Protein AF-A0A7G7MGK9-F1 (afdb_monomer_lite)

Organism: NCBI:txid37331

Foldseek 3Di:
DPPLDQAPLLLLPQQLNLLLVQLLCCVQFNPQKAAAFDDPAQQFGIKHAAKTKDFDLVVPPPDDPPDPDPPPPDPRGIDIDHGMETEHEDEDNDDDPDLVVLLVVVLVVVVVSLVSLLDCDVNNPDQGQEYEYEYARDWAPPPPPISVNVSVVSLVVVLVVLVDPPPPPDPVSVVSSVSSNVSVVSNNYYYYHYNVNSSSSCVVCVVSQCLFPSSCDLVNVLVVVCVVDPPDDSVCVLVVLLVVLVVCLVPLQWDAPVPPPDDRDTDGLVVPDDFDWDFDPCLVDDPPDDPPPTDTDTPVVVVSVLSSFRLDPPRTSYPDDNDDDDDDDPPPCSVSVVSVVSSVVSVVSNVVVVVVVVVVVVD

Sequence (363 aa):
MRSEVTYDLEQLGTSGFQDLSASLAVAVFGPEVQVMGAGRDGGRDMYVEGTHTWSDPRAHTDSDPGDHQVRSDDPAASEIWTDYTVFQVKQKAVLAARPQDNAAWLWSEVRKELELWVTTSAGRRRTPRQLVFITNVALTPTPETGGHDYLLRKITEYGDALAGSSRDANTQSAAARRRKLQRLRKIEKIRLWDRKIVSALLNVHGDVRRAFKALMSVPDVLADLAALSDTLPTHELEDGLRRHARTALLNDGKLYFAEAGGDSSSVQVHDVAVDLPVLGADALGNEPGNPDGPTRRSLINLVLDQADHVLKPGVGTSPAPRHLILTGDPGNPKTTISRLLTQAYRAALLRDAGTWALITARS

pLDDT: mean 74.62, std 17.57, range [29.08, 97.0]

Secondary structure (DSSP, 8-state):
---------STTHHHHHHHHHHHHHHHHH-TT-EE--SSS-TT-SEEEES-EEEE-TTTTS---TT-----TT-TTSEEEE-SEEEEEEE--SS--SSHHHHHHHHHHHHHHHHHHHHTT-TT--SPPSEEEEEESPPPP--TTTSHHHHHHHHHHHHHHHHH--TT--SHHHHHHHHHHHHHHTT--EEEEE-HHHHHHHHHH-HHHHHH-GGG--HHHHHHHHHHH-SSS-TTTHHHHHHHHHHHHHHHTTEEE-GGGTS---EEEHHHH--PPEEEPGGGTTT-TT-TT---EEEHHHHHHHHHTS--STTT-S--S-SS------TTSTHHHHHHHHHHHHHHHHHHHHHHHHHHHTT-

Radius of gyration: 25.25 Å; chains: 1; bounding box: 58×66×70 Å

Structure (mmCIF, N/CA/C/O backbone):
data_AF-A0A7G7MGK9-F1
#
_entry.id   AF-A0A7G7MGK9-F1
#
loop_
_atom_site.group_PDB
_atom_site.id
_atom_site.type_symbol
_atom_site.label_atom_id
_atom_site.label_alt_id
_atom_site.label_comp_id
_atom_site.label_asym_id
_atom_site.label_entity_id
_atom_site.label_seq_id
_atom_site.pdbx_PDB_ins_code
_atom_site.Cartn_x
_atom_site.Cartn_y
_atom_site.Cartn_z
_atom_site.occupancy
_atom_site.B_iso_or_equiv
_atom_site.auth_seq_id
_atom_site.auth_comp_id
_atom_site.auth_asym_id
_atom_site.auth_atom_id
_atom_site.pdbx_PDB_model_num
ATOM 1 N N . MET A 1 1 ? -20.824 -21.649 -2.268 1.00 29.08 1 MET A N 1
ATOM 2 C CA . MET A 1 1 ? -20.436 -20.402 -2.958 1.00 29.08 1 MET A CA 1
ATOM 3 C C . MET A 1 1 ? -19.969 -19.419 -1.888 1.00 29.08 1 MET A C 1
ATOM 5 O O . MET A 1 1 ? -20.805 -18.851 -1.202 1.00 29.08 1 MET A O 1
ATOM 9 N N . ARG A 1 2 ? -18.658 -19.342 -1.608 1.00 30.30 2 ARG A N 1
ATOM 10 C CA . ARG A 1 2 ? -18.130 -18.379 -0.623 1.00 30.30 2 ARG A CA 1
ATOM 11 C C . ARG A 1 2 ? -18.255 -16.991 -1.254 1.00 30.30 2 ARG A C 1
ATOM 13 O O . ARG A 1 2 ? -17.703 -16.786 -2.328 1.00 30.30 2 ARG A O 1
ATOM 20 N N . SER A 1 3 ? -19.020 -16.088 -0.643 1.00 39.16 3 SER A N 1
ATOM 21 C CA . SER A 1 3 ? -19.058 -14.683 -1.054 1.00 39.16 3 SER A CA 1
ATOM 22 C C . SER A 1 3 ? -17.631 -14.138 -1.047 1.00 39.16 3 SER A C 1
ATOM 24 O O . SER A 1 3 ? -16.942 -14.255 -0.031 1.00 39.16 3 SER A O 1
ATOM 26 N N . GLU A 1 4 ? -17.173 -13.592 -2.171 1.00 50.62 4 GLU A N 1
ATOM 27 C CA . GLU A 1 4 ? -15.855 -12.971 -2.277 1.00 50.62 4 GLU A CA 1
ATOM 28 C C . GLU A 1 4 ? -15.829 -11.764 -1.327 1.00 50.62 4 GLU A C 1
ATOM 30 O O . GLU A 1 4 ? -16.500 -10.756 -1.557 1.00 50.62 4 GLU A O 1
ATOM 35 N N . VAL A 1 5 ? -15.141 -11.904 -0.189 1.00 60.34 5 VAL A N 1
ATOM 36 C CA . VAL A 1 5 ? -15.029 -10.827 0.800 1.00 60.34 5 VAL A CA 1
ATOM 37 C C . VAL A 1 5 ? -14.253 -9.695 0.142 1.00 60.34 5 VAL A C 1
ATOM 39 O O . VAL A 1 5 ? -13.062 -9.823 -0.139 1.00 60.34 5 VAL A O 1
ATOM 42 N N . THR A 1 6 ? -14.950 -8.599 -0.145 1.00 67.06 6 THR A N 1
ATOM 43 C CA . THR A 1 6 ? -14.342 -7.401 -0.719 1.00 67.06 6 THR A CA 1
ATOM 44 C C . THR A 1 6 ? -13.859 -6.521 0.422 1.00 67.06 6 THR A C 1
ATOM 46 O O . THR A 1 6 ? -14.665 -6.006 1.192 1.00 67.06 6 THR A O 1
ATOM 49 N N . TYR A 1 7 ? -12.542 -6.372 0.542 1.00 82.06 7 TYR A N 1
ATOM 50 C CA . TYR A 1 7 ? -11.926 -5.497 1.534 1.00 82.06 7 TYR A CA 1
ATOM 51 C C . TYR A 1 7 ? -11.912 -4.047 1.046 1.00 82.06 7 TYR A C 1
ATOM 53 O O . TYR A 1 7 ? -11.500 -3.772 -0.088 1.00 82.06 7 TYR A O 1
ATOM 61 N N . ASP A 1 8 ? -12.325 -3.124 1.914 1.00 83.62 8 ASP A N 1
ATOM 62 C CA . ASP A 1 8 ? -12.233 -1.683 1.675 1.00 83.62 8 ASP A CA 1
ATOM 63 C C . ASP A 1 8 ? -10.795 -1.206 1.939 1.00 83.62 8 ASP A C 1
ATOM 65 O O . ASP A 1 8 ? -10.431 -0.737 3.016 1.00 83.62 8 ASP A O 1
ATOM 69 N N . LEU A 1 9 ? -9.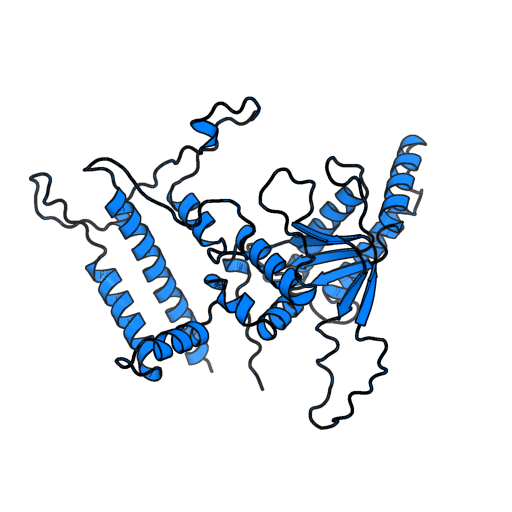937 -1.417 0.940 1.00 88.50 9 LEU A N 1
ATOM 70 C CA . LEU A 1 9 ? -8.518 -1.054 0.984 1.00 88.50 9 LEU A CA 1
ATOM 71 C C . LEU A 1 9 ? -8.302 0.469 0.886 1.00 88.50 9 LEU A C 1
ATOM 73 O O . LEU A 1 9 ? -7.194 0.947 1.126 1.00 88.50 9 LEU A O 1
ATOM 77 N N . GLU A 1 10 ? -9.330 1.233 0.505 1.00 86.88 10 GLU A N 1
ATOM 78 C CA . GLU A 1 10 ? -9.293 2.692 0.416 1.00 86.88 10 GLU A CA 1
ATOM 79 C C . GLU A 1 10 ? -9.225 3.335 1.804 1.00 86.88 10 GLU A C 1
ATOM 81 O O . GLU A 1 10 ? -8.488 4.306 1.983 1.00 86.88 10 GLU A O 1
ATOM 86 N N . GLN A 1 11 ? -9.934 2.766 2.786 1.00 81.00 11 GLN A N 1
ATOM 87 C CA . GLN A 1 11 ? -10.008 3.295 4.155 1.00 81.00 11 GLN A CA 1
ATOM 88 C C . GLN A 1 11 ? -8.685 3.266 4.922 1.00 81.00 11 GLN A C 1
ATOM 90 O O . GLN A 1 11 ? -8.541 3.981 5.903 1.00 81.00 11 GLN A O 1
ATOM 95 N N . LEU A 1 12 ? -7.712 2.466 4.485 1.00 80.56 12 LEU A N 1
ATOM 96 C CA . LEU A 1 12 ? -6.400 2.378 5.132 1.00 80.56 12 LEU A CA 1
ATOM 97 C C . LEU A 1 12 ? -5.519 3.616 4.912 1.00 80.56 12 LEU A C 1
ATOM 99 O O . LEU A 1 12 ? -4.455 3.728 5.522 1.00 80.56 12 LEU A O 1
ATOM 103 N N . GLY A 1 13 ? -5.894 4.490 3.976 1.00 81.25 13 GLY A N 1
ATOM 104 C CA . GLY A 1 13 ? -5.017 5.556 3.511 1.00 81.25 13 GLY A CA 1
ATOM 105 C C . GLY A 1 13 ? -3.716 5.019 2.897 1.00 81.25 13 GLY A C 1
ATOM 106 O O . GLY A 1 13 ? -3.508 3.816 2.722 1.00 81.25 13 GLY A O 1
ATOM 107 N N . THR A 1 14 ? -2.808 5.923 2.534 1.00 84.62 14 THR A N 1
ATOM 108 C CA . THR A 1 14 ? -1.529 5.542 1.911 1.00 84.62 14 THR A CA 1
ATOM 109 C C . THR A 1 14 ? -0.642 4.768 2.883 1.00 84.62 14 THR A C 1
ATOM 111 O O . THR A 1 14 ? -0.107 3.716 2.534 1.00 84.62 14 THR A O 1
ATOM 114 N N . SER A 1 15 ? -0.509 5.277 4.109 1.00 81.62 15 SER A N 1
ATOM 115 C CA . SER A 1 15 ? 0.384 4.710 5.115 1.00 81.62 15 SER A CA 1
ATOM 116 C C . SER A 1 15 ? -0.104 3.363 5.642 1.00 81.62 15 SER A C 1
ATOM 118 O O . SER A 1 15 ? 0.677 2.415 5.694 1.00 81.62 15 SER A O 1
ATOM 120 N N . GLY A 1 16 ? -1.394 3.240 5.969 1.00 82.56 16 GLY A N 1
ATOM 121 C CA . GLY A 1 16 ? -1.961 1.970 6.419 1.00 82.56 16 GLY A CA 1
ATOM 122 C C . GLY A 1 16 ? -1.930 0.908 5.321 1.00 82.56 16 GLY A C 1
ATOM 123 O O . GLY A 1 16 ? -1.679 -0.265 5.595 1.00 82.56 16 GLY A O 1
ATOM 124 N N . PHE A 1 17 ? -2.093 1.296 4.050 1.00 90.00 17 PHE A N 1
ATOM 125 C CA . PHE A 1 17 ? -1.950 0.361 2.933 1.00 90.00 17 PHE A CA 1
ATOM 126 C C . PHE A 1 17 ? -0.492 -0.082 2.711 1.00 90.00 17 PHE A C 1
ATOM 128 O O . PHE A 1 17 ? -0.247 -1.229 2.325 1.00 90.00 17 PHE A O 1
ATOM 135 N N . GLN A 1 18 ? 0.488 0.783 2.985 1.00 89.75 18 GLN A N 1
ATOM 136 C CA . GLN A 1 18 ? 1.905 0.406 2.998 1.00 89.75 18 GLN A CA 1
ATOM 137 C C . GLN A 1 18 ? 2.226 -0.555 4.146 1.00 89.75 18 GLN A C 1
ATOM 139 O O . GLN A 1 18 ? 2.849 -1.588 3.896 1.00 89.75 18 GLN A O 1
ATOM 144 N N . ASP A 1 19 ? 1.734 -0.281 5.358 1.00 88.06 19 ASP A N 1
ATOM 145 C CA . ASP A 1 19 ? 1.831 -1.195 6.504 1.00 88.06 19 ASP A CA 1
ATOM 146 C C . ASP A 1 19 ? 1.231 -2.575 6.165 1.00 88.06 19 ASP A C 1
ATOM 148 O O . ASP A 1 19 ? 1.830 -3.618 6.449 1.00 88.06 19 ASP A O 1
ATOM 152 N N . LEU A 1 20 ? 0.064 -2.597 5.509 1.00 91.00 20 LEU A N 1
ATOM 153 C CA . LEU A 1 20 ? -0.612 -3.821 5.062 1.00 91.00 20 LEU A CA 1
ATOM 154 C C . LEU A 1 20 ? 0.245 -4.601 4.077 1.00 91.00 20 LEU A C 1
ATOM 156 O O . LEU A 1 20 ? 0.465 -5.800 4.243 1.00 91.00 20 LEU A O 1
ATOM 160 N N . SER A 1 21 ? 0.739 -3.903 3.061 1.00 93.06 21 SER A N 1
ATOM 161 C CA . SER A 1 21 ? 1.570 -4.479 2.010 1.00 93.06 21 SER A CA 1
ATOM 162 C C . SER A 1 21 ? 2.855 -5.075 2.585 1.00 93.06 21 SER A C 1
ATOM 164 O O . SER A 1 21 ? 3.229 -6.183 2.211 1.00 93.06 21 SER A O 1
ATOM 166 N N . ALA A 1 22 ? 3.479 -4.388 3.544 1.00 91.56 22 ALA A N 1
ATOM 167 C CA . ALA A 1 22 ? 4.642 -4.880 4.272 1.00 91.56 22 ALA A CA 1
ATOM 168 C C . ALA A 1 22 ? 4.344 -6.125 5.101 1.00 91.56 22 ALA A C 1
ATOM 170 O O . ALA A 1 22 ? 5.080 -7.107 5.028 1.00 91.56 22 ALA A O 1
ATOM 171 N N . SER A 1 23 ? 3.233 -6.119 5.832 1.00 90.50 23 SER A N 1
ATOM 172 C CA . SER A 1 23 ? 2.804 -7.265 6.634 1.00 90.50 23 SER A CA 1
ATOM 173 C C . SER A 1 23 ? 2.540 -8.495 5.765 1.00 90.50 23 SER A C 1
ATOM 175 O O . SER A 1 23 ? 2.938 -9.602 6.120 1.00 90.50 23 SER A O 1
ATOM 177 N N . LEU A 1 24 ? 1.904 -8.300 4.605 1.00 92.50 24 LEU A N 1
ATOM 178 C CA . LEU A 1 24 ? 1.684 -9.358 3.621 1.00 92.50 24 LEU A CA 1
ATOM 179 C C . LEU A 1 24 ? 2.999 -9.840 3.005 1.00 92.50 24 LEU A C 1
ATOM 181 O O . LEU A 1 24 ? 3.201 -11.042 2.889 1.00 92.50 24 LEU A O 1
ATOM 185 N N . ALA A 1 25 ? 3.913 -8.935 2.648 1.00 92.12 25 ALA A N 1
ATOM 186 C CA . ALA A 1 25 ? 5.215 -9.311 2.108 1.00 92.12 25 ALA A CA 1
ATOM 187 C C . ALA A 1 25 ? 6.022 -10.149 3.112 1.00 92.12 25 ALA A C 1
ATOM 189 O O . ALA A 1 25 ? 6.533 -11.201 2.742 1.00 92.12 25 ALA A O 1
ATOM 190 N N . VAL A 1 26 ? 6.071 -9.749 4.387 1.00 91.38 26 VAL A N 1
ATOM 191 C CA . VAL A 1 26 ? 6.717 -10.530 5.457 1.00 91.38 26 VAL A CA 1
ATOM 192 C C . VAL A 1 26 ? 6.023 -11.881 5.658 1.00 91.38 26 VAL A C 1
ATOM 194 O O . VAL A 1 26 ? 6.690 -12.891 5.862 1.00 91.38 26 VAL A O 1
ATOM 197 N N . ALA A 1 27 ? 4.692 -11.935 5.580 1.00 89.06 27 ALA A N 1
ATOM 198 C CA . ALA A 1 27 ? 3.953 -13.190 5.718 1.00 89.06 27 ALA A CA 1
ATOM 199 C C . ALA A 1 27 ? 4.205 -14.168 4.554 1.00 89.06 27 ALA A C 1
ATOM 201 O O . ALA A 1 27 ? 4.211 -15.378 4.771 1.00 89.06 27 ALA A O 1
ATOM 202 N N . VAL A 1 28 ? 4.420 -13.652 3.338 1.00 88.88 28 VAL A N 1
ATOM 203 C CA . VAL A 1 28 ? 4.630 -14.453 2.120 1.00 88.88 28 VAL A CA 1
ATOM 204 C C . VAL A 1 28 ? 6.097 -14.850 1.934 1.00 88.88 28 VAL A C 1
ATOM 206 O O . VAL A 1 28 ? 6.380 -16.005 1.632 1.00 88.88 28 VAL A O 1
ATOM 209 N N . PHE A 1 29 ? 7.033 -13.915 2.112 1.00 88.94 29 PHE A N 1
ATOM 210 C CA . PHE A 1 29 ? 8.467 -14.121 1.849 1.00 88.94 29 PHE A CA 1
ATOM 211 C C . PHE A 1 29 ? 9.295 -14.348 3.118 1.00 88.94 29 PHE A C 1
ATOM 213 O O . PHE A 1 29 ? 10.483 -14.647 3.032 1.00 88.94 29 PHE A O 1
ATOM 220 N N . GLY A 1 30 ? 8.683 -14.232 4.295 1.00 85.88 30 GLY A N 1
ATOM 221 C CA . GLY A 1 30 ? 9.342 -14.434 5.577 1.00 85.88 30 GLY A CA 1
ATOM 222 C C . GLY A 1 30 ? 10.023 -13.177 6.140 1.00 85.88 30 GLY A C 1
ATOM 223 O O . GLY A 1 30 ? 9.911 -12.076 5.594 1.00 85.88 30 GLY A O 1
ATOM 224 N N . PRO A 1 31 ? 10.746 -13.331 7.263 1.00 86.38 31 PRO A N 1
ATOM 225 C CA . PRO A 1 31 ? 11.335 -12.220 8.016 1.00 86.38 31 PRO A CA 1
ATOM 226 C C . PRO A 1 31 ? 12.513 -11.530 7.307 1.00 86.38 31 PRO A C 1
ATOM 228 O O . PRO A 1 31 ? 13.008 -10.523 7.802 1.00 86.38 31 PRO A O 1
ATOM 231 N N . GLU A 1 32 ? 12.970 -12.052 6.165 1.00 87.56 32 GLU A N 1
ATOM 232 C CA . GLU A 1 32 ? 14.039 -11.455 5.350 1.00 87.56 32 GLU A CA 1
ATOM 233 C C . GLU A 1 32 ? 13.589 -10.191 4.605 1.00 87.56 32 GLU A C 1
ATOM 235 O O . GLU A 1 32 ? 14.417 -9.435 4.093 1.00 87.56 32 GLU A O 1
ATOM 240 N N . VAL A 1 33 ? 12.277 -9.942 4.543 1.00 91.12 33 VAL A N 1
ATOM 241 C CA . VAL A 1 33 ? 11.738 -8.704 3.988 1.00 91.12 33 VAL A CA 1
ATOM 242 C C . VAL A 1 33 ? 12.106 -7.541 4.901 1.00 91.12 33 VAL A C 1
ATOM 244 O O . VAL A 1 33 ? 11.560 -7.367 5.991 1.00 91.12 33 VAL A O 1
ATOM 247 N N . GLN A 1 34 ? 12.996 -6.688 4.412 1.00 90.75 34 GLN A N 1
ATOM 248 C CA . GLN A 1 34 ? 13.293 -5.417 5.036 1.00 90.75 34 GLN A CA 1
ATOM 249 C C . GLN A 1 34 ? 12.224 -4.403 4.644 1.00 90.75 34 GLN A C 1
ATOM 251 O O . GLN A 1 34 ? 12.127 -3.975 3.490 1.00 90.75 34 GLN A O 1
ATOM 256 N N . VAL A 1 35 ? 11.453 -3.977 5.637 1.00 87.12 35 VAL A N 1
ATOM 257 C CA . VAL A 1 35 ? 10.472 -2.910 5.480 1.00 87.12 35 VAL A CA 1
ATOM 258 C C . VAL A 1 35 ? 11.137 -1.555 5.691 1.00 87.12 35 VAL A C 1
ATOM 260 O O . VAL A 1 35 ? 11.915 -1.373 6.633 1.00 87.12 35 VAL A O 1
ATOM 263 N N . MET A 1 36 ? 10.840 -0.612 4.804 1.00 81.50 36 MET A N 1
ATOM 264 C CA . MET A 1 36 ? 11.324 0.759 4.880 1.00 81.50 36 MET A CA 1
ATOM 265 C C . MET A 1 36 ? 10.209 1.625 5.472 1.00 81.50 36 MET A C 1
ATOM 267 O O . MET A 1 36 ? 9.084 1.632 4.974 1.00 81.50 36 MET A O 1
ATOM 271 N N . GLY A 1 37 ? 10.505 2.302 6.581 1.00 65.25 37 GLY A N 1
ATOM 272 C CA . GLY A 1 37 ? 9.557 3.203 7.233 1.00 65.25 37 GLY A CA 1
ATOM 273 C C . GLY A 1 37 ? 9.457 4.567 6.549 1.00 65.25 37 GLY A C 1
ATOM 274 O O . GLY A 1 37 ? 10.095 4.830 5.529 1.00 65.25 37 GLY A O 1
ATOM 275 N N . ALA A 1 38 ? 8.682 5.471 7.151 1.00 56.66 38 ALA A N 1
ATOM 276 C CA . ALA A 1 38 ? 8.588 6.855 6.694 1.00 56.66 38 ALA A CA 1
ATOM 277 C C . ALA A 1 38 ? 9.954 7.567 6.805 1.00 56.66 38 ALA A C 1
ATOM 279 O O . ALA A 1 38 ? 10.518 7.692 7.891 1.00 56.66 38 ALA A O 1
ATOM 280 N N . GLY A 1 39 ? 10.486 8.051 5.681 1.00 55.94 39 GLY A N 1
ATOM 281 C CA . GLY A 1 39 ? 11.758 8.773 5.633 1.00 55.94 39 GLY A CA 1
ATOM 282 C C . GLY A 1 39 ? 12.110 9.251 4.225 1.00 55.94 39 GLY A C 1
ATOM 283 O O . GLY A 1 39 ? 11.414 8.945 3.260 1.00 55.94 39 GLY A O 1
ATOM 284 N N . ARG A 1 40 ? 13.233 9.974 4.080 1.00 50.84 40 ARG A N 1
ATOM 285 C CA . ARG A 1 40 ? 13.802 10.442 2.787 1.00 50.84 40 ARG A CA 1
ATOM 286 C C . ARG A 1 40 ? 14.267 9.285 1.877 1.00 50.84 40 ARG A C 1
ATOM 288 O O . ARG A 1 40 ? 15.094 9.464 0.982 1.00 50.84 40 ARG A O 1
ATOM 295 N N . ASP A 1 41 ? 13.824 8.074 2.168 1.00 53.53 41 ASP A N 1
ATOM 296 C CA . ASP A 1 41 ? 14.520 6.851 1.848 1.00 53.53 41 ASP A CA 1
ATOM 297 C C . ASP A 1 41 ? 14.258 6.444 0.407 1.00 53.53 41 ASP A C 1
ATOM 299 O O . ASP A 1 41 ? 13.201 5.922 0.082 1.00 53.53 41 ASP A O 1
ATOM 303 N N . GLY A 1 42 ? 15.224 6.785 -0.449 1.00 58.94 42 GLY A N 1
ATOM 304 C CA . GLY A 1 42 ? 15.595 6.247 -1.761 1.00 58.94 42 GLY A CA 1
ATOM 305 C C . GLY A 1 42 ? 14.573 5.677 -2.746 1.00 58.94 42 GLY A C 1
ATOM 306 O O . GLY A 1 42 ? 14.996 5.118 -3.756 1.00 58.94 42 GLY A O 1
ATOM 307 N N . GLY A 1 43 ? 13.279 5.854 -2.512 1.00 66.44 43 GLY A N 1
ATOM 308 C CA . GLY A 1 43 ? 12.174 5.387 -3.325 1.00 66.44 43 GLY A CA 1
ATOM 309 C C . GLY A 1 43 ? 11.994 3.874 -3.351 1.00 66.44 43 GLY A C 1
ATOM 310 O O . GLY A 1 43 ? 11.863 3.337 -4.446 1.00 66.44 43 GLY A O 1
ATOM 311 N N . ARG A 1 44 ? 12.025 3.191 -2.199 1.00 80.81 44 ARG A N 1
ATOM 312 C CA . ARG A 1 44 ? 11.656 1.769 -2.034 1.00 80.81 44 ARG A CA 1
ATOM 313 C C . ARG A 1 44 ? 10.863 1.587 -0.739 1.00 80.81 44 ARG A C 1
ATOM 315 O O . ARG A 1 44 ? 11.297 2.096 0.287 1.00 80.81 44 ARG A O 1
ATOM 322 N N . ASP A 1 45 ? 9.767 0.835 -0.791 1.00 89.19 45 ASP A N 1
ATOM 323 C CA . ASP A 1 45 ? 8.907 0.620 0.382 1.00 89.19 45 ASP A CA 1
ATOM 324 C C . ASP A 1 45 ? 9.313 -0.637 1.153 1.00 89.19 45 ASP A C 1
ATOM 326 O O . ASP A 1 45 ? 9.351 -0.635 2.380 1.00 89.19 45 ASP A O 1
ATOM 330 N N . MET A 1 46 ? 9.687 -1.706 0.443 1.00 92.88 46 MET A N 1
ATOM 331 C CA . MET A 1 46 ? 10.350 -2.876 1.028 1.00 92.88 46 MET A CA 1
ATOM 332 C C . MET A 1 46 ? 11.380 -3.453 0.059 1.00 92.88 46 MET A C 1
ATOM 334 O O . MET A 1 46 ? 11.336 -3.205 -1.152 1.00 92.88 46 MET A O 1
ATOM 338 N N . TYR A 1 47 ? 12.280 -4.281 0.577 1.00 93.44 47 TYR A N 1
ATOM 339 C CA . TYR A 1 47 ? 13.128 -5.131 -0.246 1.00 93.44 47 TYR A CA 1
ATOM 340 C C . TYR A 1 47 ? 13.429 -6.464 0.433 1.00 93.44 47 TYR A C 1
ATOM 342 O O . TYR A 1 47 ? 13.346 -6.580 1.649 1.00 93.44 47 TYR A O 1
ATOM 350 N N . VAL A 1 48 ? 13.821 -7.453 -0.362 1.00 93.75 48 VAL A N 1
ATOM 351 C CA . VAL A 1 48 ? 14.397 -8.710 0.122 1.00 93.75 48 VAL A CA 1
ATOM 352 C C . VAL A 1 48 ? 15.668 -9.000 -0.669 1.00 93.75 48 VAL A C 1
ATOM 354 O O . VAL A 1 48 ? 15.753 -8.713 -1.871 1.00 93.75 48 VAL A O 1
ATOM 357 N N . GLU A 1 49 ? 16.678 -9.504 0.032 1.00 92.94 49 GLU A N 1
ATOM 358 C CA . GLU A 1 49 ? 17.959 -9.896 -0.544 1.00 92.94 49 GLU A CA 1
ATOM 359 C C . GLU A 1 49 ? 18.152 -11.404 -0.452 1.00 92.94 49 GLU A C 1
ATOM 361 O O . GLU A 1 49 ? 17.755 -12.027 0.523 1.00 92.94 49 GLU A O 1
ATOM 366 N N . GLY A 1 50 ? 18.801 -11.983 -1.458 1.00 90.88 50 GLY A N 1
ATOM 367 C CA . GLY A 1 50 ? 19.092 -13.411 -1.490 1.00 90.88 50 GLY A CA 1
ATOM 368 C C . GLY A 1 50 ? 18.094 -14.205 -2.321 1.00 90.88 50 GLY A C 1
ATOM 369 O O . GLY A 1 50 ? 17.544 -13.701 -3.302 1.00 90.88 50 GLY A O 1
ATOM 370 N N . THR A 1 51 ? 17.949 -15.485 -1.989 1.00 91.94 51 THR A N 1
ATOM 371 C CA . THR A 1 51 ? 17.147 -16.433 -2.768 1.00 91.94 51 THR A CA 1
ATOM 372 C C . THR A 1 51 ? 15.821 -16.667 -2.075 1.00 91.94 51 THR A C 1
ATOM 374 O O . THR A 1 51 ? 15.807 -17.095 -0.928 1.00 91.94 51 THR A O 1
ATOM 377 N N . HIS A 1 52 ? 14.721 -16.430 -2.776 1.00 90.56 52 HIS A N 1
ATOM 378 C CA . HIS A 1 52 ? 13.383 -16.664 -2.251 1.00 90.56 52 HIS A CA 1
ATOM 379 C C . HIS A 1 52 ? 12.454 -17.155 -3.351 1.00 90.56 52 HIS A C 1
ATOM 381 O O . HIS A 1 52 ? 12.705 -16.995 -4.547 1.00 90.56 52 HIS A O 1
ATOM 387 N N . THR A 1 53 ? 11.367 -17.770 -2.919 1.00 89.44 53 THR A N 1
ATOM 388 C CA . THR A 1 53 ? 10.381 -18.361 -3.805 1.00 89.44 53 THR A CA 1
ATOM 389 C C . THR A 1 53 ? 9.242 -17.381 -4.040 1.00 89.44 53 THR A C 1
ATOM 391 O O . THR A 1 53 ? 8.623 -16.893 -3.098 1.00 89.44 53 THR A O 1
ATOM 394 N N . TRP A 1 54 ? 8.955 -17.100 -5.305 1.00 86.25 54 TRP A N 1
ATOM 395 C CA . TRP A 1 54 ? 7.760 -16.398 -5.738 1.00 86.25 54 TRP A CA 1
ATOM 396 C C . TRP A 1 54 ? 6.703 -17.407 -6.170 1.00 86.25 54 TRP A C 1
ATOM 398 O O . TRP A 1 54 ? 6.854 -18.050 -7.204 1.00 86.25 54 TRP A O 1
ATOM 408 N N . SER A 1 55 ? 5.600 -17.490 -5.438 1.00 81.75 55 SER A N 1
ATOM 409 C CA . SER A 1 55 ? 4.430 -18.267 -5.855 1.00 81.75 55 SER A CA 1
ATOM 410 C C . SER A 1 55 ? 3.332 -17.318 -6.319 1.00 81.75 55 SER A C 1
ATOM 412 O O . SER A 1 55 ? 3.038 -16.348 -5.618 1.00 81.75 55 SER A O 1
ATOM 414 N N . ASP A 1 56 ? 2.721 -17.565 -7.483 1.00 69.38 56 ASP A N 1
ATOM 415 C CA . ASP A 1 56 ? 1.540 -16.796 -7.892 1.00 69.38 56 ASP A CA 1
ATOM 416 C C . ASP A 1 56 ? 0.334 -17.264 -7.061 1.00 69.38 56 ASP A C 1
ATOM 418 O O . ASP A 1 56 ? -0.088 -18.415 -7.204 1.00 69.38 56 ASP A O 1
ATOM 422 N N . PRO A 1 57 ? -0.275 -16.404 -6.221 1.00 62.34 57 PRO A N 1
ATOM 423 C CA . PRO A 1 57 ? -1.429 -16.792 -5.411 1.00 62.34 57 PRO A CA 1
ATOM 424 C C . PRO A 1 57 ? -2.644 -17.234 -6.243 1.00 62.34 57 PRO A C 1
ATOM 426 O O . PRO A 1 57 ? -3.555 -17.858 -5.705 1.00 62.34 57 PRO A O 1
ATOM 429 N N . ARG A 1 58 ? -2.674 -16.923 -7.549 1.00 59.38 58 ARG A N 1
ATOM 430 C CA . ARG A 1 58 ? -3.730 -17.342 -8.485 1.00 59.38 58 ARG A CA 1
ATOM 431 C C . ARG A 1 58 ? -3.536 -18.754 -9.042 1.00 59.38 58 ARG A C 1
ATOM 433 O O . ARG A 1 58 ? -4.483 -19.310 -9.584 1.00 59.38 58 ARG A O 1
ATOM 440 N N . ALA A 1 59 ? -2.355 -19.356 -8.893 1.00 51.78 59 ALA A N 1
ATOM 441 C CA . ALA A 1 59 ? -2.078 -20.697 -9.419 1.00 51.78 59 ALA A CA 1
ATOM 442 C C . ALA A 1 59 ? -2.896 -21.805 -8.718 1.00 51.78 59 ALA A C 1
ATOM 444 O O . ALA A 1 59 ? -2.989 -22.919 -9.222 1.00 51.78 59 ALA A O 1
ATOM 445 N N . HIS A 1 60 ? -3.524 -21.511 -7.573 1.00 43.25 60 HIS A N 1
ATOM 446 C CA . HIS A 1 60 ? -4.275 -22.486 -6.777 1.00 43.25 60 HIS A CA 1
ATOM 447 C C . HIS A 1 60 ? -5.792 -22.527 -7.045 1.00 43.25 60 HIS A C 1
ATOM 449 O O . HIS A 1 60 ? -6.479 -23.316 -6.403 1.00 43.25 60 HIS A O 1
ATOM 455 N N . THR A 1 61 ? -6.349 -21.694 -7.936 1.00 39.41 61 THR A N 1
ATOM 456 C CA . THR A 1 61 ? -7.818 -21.529 -8.034 1.00 39.41 61 THR A CA 1
ATOM 457 C C . THR A 1 61 ? -8.527 -22.310 -9.145 1.00 39.41 61 THR A C 1
ATOM 459 O O . THR A 1 61 ? -9.751 -22.262 -9.180 1.00 39.41 61 THR A O 1
ATOM 462 N N . ASP A 1 62 ? -7.815 -23.067 -9.986 1.00 38.31 62 ASP A N 1
ATOM 463 C CA . ASP A 1 62 ? -8.424 -23.855 -11.080 1.00 38.31 62 ASP A CA 1
ATOM 464 C C . ASP A 1 62 ? -8.535 -25.367 -10.794 1.00 38.31 62 ASP A C 1
ATOM 466 O O . ASP A 1 62 ? -8.857 -26.148 -11.687 1.00 38.31 62 ASP A O 1
ATOM 470 N N . SER A 1 63 ? -8.310 -25.818 -9.553 1.00 37.25 63 SER A N 1
ATOM 471 C CA . SER A 1 63 ? -8.572 -27.224 -9.201 1.00 37.25 63 SER A CA 1
ATOM 472 C C . SER A 1 63 ? -10.060 -27.431 -8.905 1.00 37.25 63 SER A C 1
ATOM 474 O O . SER A 1 63 ? -10.574 -27.020 -7.864 1.00 37.25 63 SER A O 1
ATOM 476 N N . ASP A 1 64 ? -10.742 -28.082 -9.846 1.00 37.69 64 ASP A N 1
ATOM 477 C CA . ASP A 1 64 ? -12.080 -28.652 -9.688 1.00 37.69 64 ASP A CA 1
ATOM 478 C C . ASP A 1 64 ? -12.149 -29.459 -8.364 1.00 37.69 64 ASP A C 1
ATOM 480 O O . ASP A 1 64 ? -11.247 -30.267 -8.113 1.00 37.69 64 ASP A O 1
ATOM 484 N N . PRO A 1 65 ? -13.167 -29.293 -7.490 1.00 38.84 65 PRO A N 1
ATOM 485 C CA . PRO A 1 65 ? -13.215 -29.933 -6.165 1.00 38.84 65 PRO A CA 1
ATOM 486 C C . PRO A 1 65 ? -13.308 -31.473 -6.169 1.00 38.84 65 PRO A C 1
ATOM 488 O O . PRO A 1 65 ? -13.558 -32.065 -5.120 1.00 38.84 65 PRO A O 1
ATOM 491 N N . GLY A 1 66 ? -13.168 -32.118 -7.328 1.00 39.25 66 GLY A N 1
ATOM 492 C CA . GLY A 1 66 ? -13.293 -33.561 -7.520 1.00 39.25 66 GLY A CA 1
ATOM 493 C C . GLY A 1 66 ? -11.999 -34.296 -7.869 1.00 39.25 66 GLY A C 1
ATOM 494 O O . GLY A 1 66 ? -12.017 -35.524 -7.838 1.00 39.25 66 GLY A O 1
ATOM 495 N N . ASP A 1 67 ? -10.891 -33.606 -8.167 1.00 34.72 67 ASP A N 1
ATOM 496 C CA . ASP A 1 67 ? -9.653 -34.271 -8.597 1.00 34.72 67 ASP A CA 1
ATOM 497 C C . ASP A 1 67 ? -8.502 -34.010 -7.616 1.00 34.72 67 ASP A C 1
ATOM 499 O O . ASP A 1 67 ? -7.685 -33.098 -7.754 1.00 34.72 67 ASP A O 1
ATOM 503 N N . HIS A 1 68 ? -8.450 -34.819 -6.556 1.00 40.38 68 HIS A N 1
ATOM 504 C CA . HIS A 1 68 ? -7.323 -34.858 -5.628 1.00 40.38 68 HIS A CA 1
ATOM 505 C C . HIS A 1 68 ? -6.147 -35.639 -6.235 1.00 40.38 68 HIS A C 1
ATOM 507 O O . HIS A 1 68 ? -5.724 -36.670 -5.717 1.00 40.38 68 HIS A O 1
ATOM 513 N N . GLN A 1 69 ? -5.567 -35.105 -7.305 1.00 35.22 69 GLN A N 1
ATOM 514 C CA . GLN A 1 69 ? -4.164 -35.331 -7.626 1.00 35.22 69 GLN A CA 1
ATOM 515 C C . GLN A 1 69 ? -3.493 -33.979 -7.826 1.00 35.22 69 GLN A C 1
ATOM 517 O O . GLN A 1 69 ? -3.457 -33.420 -8.919 1.00 35.22 69 GLN A O 1
ATOM 522 N N . VAL A 1 70 ? -2.908 -33.465 -6.742 1.00 38.16 70 VAL A N 1
ATOM 523 C CA . VAL A 1 70 ? -1.850 -32.459 -6.841 1.00 38.16 70 VAL A CA 1
ATOM 524 C C . VAL A 1 70 ? -0.711 -33.118 -7.616 1.00 38.16 70 VAL A C 1
ATOM 526 O O . VAL A 1 70 ? 0.096 -33.854 -7.049 1.00 38.16 70 VAL A O 1
ATOM 529 N N . ARG A 1 71 ? -0.675 -32.919 -8.936 1.00 36.81 71 ARG A N 1
ATOM 530 C CA . ARG A 1 71 ? 0.508 -33.224 -9.737 1.00 36.81 71 ARG A CA 1
ATOM 531 C C . ARG A 1 71 ? 1.603 -32.281 -9.256 1.00 36.81 71 ARG A C 1
ATOM 533 O O . ARG A 1 71 ? 1.520 -31.077 -9.464 1.00 36.81 71 ARG A O 1
ATOM 540 N N . SER A 1 72 ? 2.617 -32.841 -8.608 1.00 37.03 72 SER A N 1
ATOM 541 C CA . SER A 1 72 ? 3.800 -32.152 -8.074 1.00 37.03 72 SER A CA 1
ATOM 542 C C . SER A 1 72 ? 4.659 -31.437 -9.125 1.00 37.03 72 SER A C 1
ATOM 544 O O . SER A 1 72 ? 5.664 -30.829 -8.768 1.00 37.03 72 SER A O 1
ATOM 546 N N . ASP A 1 73 ? 4.272 -31.506 -10.400 1.00 37.66 73 ASP A N 1
ATOM 547 C CA . ASP A 1 73 ? 5.124 -31.197 -11.543 1.00 37.66 73 ASP A CA 1
ATOM 548 C C . ASP A 1 73 ? 4.533 -30.095 -12.440 1.00 37.66 73 ASP A C 1
ATOM 550 O O . ASP A 1 73 ? 4.940 -29.988 -13.593 1.00 37.66 73 ASP A O 1
ATOM 554 N N . ASP A 1 74 ? 3.572 -29.290 -11.965 1.00 40.28 74 ASP A N 1
ATOM 555 C CA . ASP A 1 74 ? 3.084 -28.132 -12.728 1.00 40.28 74 ASP A CA 1
ATOM 556 C C . ASP A 1 74 ? 4.102 -26.969 -12.639 1.00 40.28 74 ASP A C 1
ATOM 558 O O . ASP A 1 74 ? 4.245 -26.345 -11.579 1.00 40.28 74 ASP A O 1
ATOM 562 N N . PRO A 1 75 ? 4.849 -26.656 -13.718 1.00 40.81 75 PRO A N 1
ATOM 563 C CA . PRO A 1 75 ? 5.929 -25.669 -13.695 1.00 40.81 75 PRO A CA 1
ATOM 564 C C . PRO A 1 75 ? 5.437 -24.215 -13.557 1.00 40.81 75 PRO A C 1
ATOM 566 O O . PRO A 1 75 ? 6.257 -23.296 -13.561 1.00 40.81 75 PRO A O 1
ATOM 569 N N . ALA A 1 76 ? 4.124 -23.983 -13.443 1.00 46.41 76 ALA A N 1
ATOM 570 C CA . ALA A 1 76 ? 3.520 -22.657 -13.330 1.00 46.41 76 ALA A CA 1
ATOM 571 C C . ALA A 1 76 ? 3.404 -22.110 -11.889 1.00 46.41 76 ALA A C 1
ATOM 573 O O . ALA A 1 76 ? 3.090 -20.933 -11.715 1.00 46.41 76 ALA A O 1
ATOM 574 N N . ALA A 1 77 ? 3.649 -22.913 -10.847 1.00 56.72 77 ALA A N 1
ATOM 575 C CA . ALA A 1 77 ? 3.241 -22.540 -9.486 1.00 56.72 77 ALA A CA 1
ATOM 576 C C . ALA A 1 77 ? 4.273 -21.727 -8.676 1.00 56.72 77 ALA A C 1
ATOM 578 O O . ALA A 1 77 ? 3.903 -21.094 -7.686 1.00 56.72 77 ALA A O 1
ATOM 579 N N . SER A 1 78 ? 5.559 -21.747 -9.046 1.00 70.06 78 SER A N 1
ATOM 580 C CA . SER A 1 78 ? 6.630 -21.258 -8.170 1.00 70.06 78 SER A CA 1
ATOM 581 C C . SER A 1 78 ? 7.918 -20.914 -8.938 1.00 70.06 78 SER A C 1
ATOM 583 O O . SER A 1 78 ? 8.519 -21.770 -9.584 1.00 70.06 78 SER A O 1
ATOM 585 N N . GLU A 1 79 ? 8.347 -19.651 -8.892 1.00 86.94 79 GLU A N 1
ATOM 586 C CA . GLU A 1 79 ? 9.594 -19.140 -9.475 1.00 86.94 79 GLU A CA 1
ATOM 587 C C . GLU A 1 79 ? 10.643 -18.925 -8.374 1.00 86.94 79 GLU A C 1
ATOM 589 O O . GLU A 1 79 ? 10.363 -18.292 -7.361 1.00 86.94 79 GLU A O 1
ATOM 594 N N . ILE A 1 80 ? 11.886 -19.367 -8.584 1.00 89.19 80 ILE A N 1
ATOM 595 C CA . ILE A 1 80 ? 12.995 -19.019 -7.682 1.00 89.19 80 ILE A CA 1
ATOM 596 C C . ILE A 1 80 ? 13.575 -17.675 -8.120 1.00 89.19 80 ILE A C 1
ATOM 598 O O . ILE A 1 80 ? 14.087 -17.534 -9.234 1.00 89.19 80 ILE A O 1
ATOM 602 N N . TRP A 1 81 ? 13.505 -16.682 -7.243 1.00 93.00 81 TRP A N 1
ATOM 603 C CA . TRP A 1 81 ? 14.109 -15.369 -7.433 1.00 93.00 81 TRP A CA 1
ATOM 604 C C . TRP A 1 81 ? 15.389 -15.252 -6.620 1.00 93.00 81 TRP A C 1
ATOM 606 O O . TRP A 1 81 ? 15.541 -15.870 -5.570 1.00 93.00 81 TRP A O 1
ATOM 616 N N . THR A 1 82 ? 16.336 -14.471 -7.134 1.00 91.81 82 THR A N 1
ATOM 617 C CA . THR A 1 82 ? 17.667 -14.309 -6.543 1.00 91.81 82 THR A CA 1
ATOM 618 C C . THR A 1 82 ? 18.095 -12.846 -6.522 1.00 91.81 82 THR A C 1
ATOM 620 O O . THR A 1 82 ? 17.614 -12.030 -7.316 1.00 91.81 82 THR A O 1
ATOM 623 N N . ASP A 1 83 ? 19.078 -12.557 -5.664 1.00 92.25 83 ASP A N 1
ATOM 624 C CA . ASP A 1 83 ? 19.776 -11.276 -5.520 1.00 92.25 83 ASP A CA 1
ATOM 625 C C . ASP A 1 83 ? 18.918 -10.183 -4.875 1.00 92.25 83 ASP A C 1
ATOM 627 O O . ASP A 1 83 ? 18.901 -10.110 -3.651 1.00 92.25 83 ASP A O 1
ATOM 631 N N . TYR A 1 84 ? 18.247 -9.322 -5.647 1.00 93.56 84 TYR A N 1
ATOM 632 C CA . TYR A 1 84 ? 17.620 -8.111 -5.110 1.00 93.56 84 TYR A CA 1
ATOM 633 C C . TYR A 1 84 ? 16.213 -7.896 -5.658 1.00 93.56 84 TYR A C 1
ATOM 635 O O . TYR A 1 84 ? 16.043 -7.499 -6.818 1.00 93.56 84 TYR A O 1
ATOM 643 N N . THR A 1 85 ? 15.220 -8.096 -4.792 1.00 95.00 85 THR A N 1
ATOM 644 C CA . THR A 1 85 ? 13.809 -7.827 -5.074 1.00 95.00 85 THR A CA 1
ATOM 645 C C . THR A 1 85 ? 13.341 -6.601 -4.306 1.00 95.00 85 THR A C 1
ATOM 647 O O . THR A 1 85 ? 13.617 -6.452 -3.117 1.00 95.00 85 THR A O 1
ATOM 650 N N . VAL A 1 86 ? 12.624 -5.711 -4.988 1.00 94.56 86 VAL A N 1
ATOM 651 C CA . VAL A 1 86 ? 12.063 -4.488 -4.403 1.00 94.56 86 VAL A CA 1
ATOM 652 C C . VAL A 1 86 ? 10.550 -4.492 -4.544 1.00 94.56 86 VAL A C 1
ATOM 654 O O . VAL A 1 86 ? 10.022 -4.816 -5.608 1.00 94.56 86 VAL A O 1
ATOM 657 N N . PHE A 1 87 ? 9.867 -4.052 -3.493 1.00 94.69 87 PHE A N 1
ATOM 658 C CA . PHE A 1 87 ? 8.426 -3.847 -3.476 1.00 94.69 87 PHE A CA 1
ATOM 659 C C . PHE A 1 87 ? 8.108 -2.350 -3.494 1.00 94.69 87 PHE A C 1
ATOM 661 O O . PHE A 1 87 ? 8.749 -1.553 -2.804 1.00 94.69 87 PHE A O 1
ATOM 668 N N . GLN A 1 88 ? 7.120 -1.984 -4.305 1.00 94.06 88 GLN A N 1
ATOM 669 C CA . GLN A 1 88 ? 6.613 -0.625 -4.469 1.00 94.06 88 GLN A CA 1
ATOM 670 C C . GLN A 1 88 ? 5.109 -0.614 -4.262 1.00 94.06 88 GLN A C 1
ATOM 672 O O . GLN A 1 88 ? 4.357 -1.209 -5.033 1.00 94.06 88 GLN A O 1
ATOM 677 N N . VAL A 1 89 ? 4.663 0.091 -3.240 1.00 94.81 89 VAL A N 1
ATOM 678 C CA . VAL A 1 89 ? 3.267 0.208 -2.857 1.00 94.81 89 VAL A CA 1
ATOM 679 C C . VAL A 1 89 ? 2.677 1.449 -3.509 1.00 94.81 89 VAL A C 1
ATOM 681 O O . VAL A 1 89 ? 3.230 2.545 -3.428 1.00 94.81 89 VAL A O 1
ATOM 684 N N . LYS A 1 90 ? 1.535 1.285 -4.181 1.00 94.69 90 LYS A N 1
ATOM 685 C CA . LYS A 1 90 ? 0.777 2.370 -4.810 1.00 94.69 90 LYS A CA 1
ATOM 686 C C . LYS A 1 90 ? -0.694 2.260 -4.442 1.00 94.69 90 LYS A C 1
ATOM 688 O O . LYS A 1 90 ? -1.418 1.411 -4.964 1.00 94.69 90 LYS A O 1
ATOM 693 N N . GLN A 1 91 ? -1.130 3.161 -3.570 1.00 93.69 91 GLN A N 1
ATOM 694 C CA . GLN A 1 91 ? -2.516 3.275 -3.136 1.00 93.69 91 GLN A CA 1
ATOM 695 C C . GLN A 1 91 ? -3.221 4.400 -3.905 1.00 93.69 91 GLN A C 1
ATOM 697 O O . GLN A 1 91 ? -2.666 5.485 -4.091 1.00 93.69 91 GLN A O 1
ATOM 702 N N . LYS A 1 92 ? -4.435 4.129 -4.387 1.00 93.75 92 LYS A N 1
ATOM 703 C CA . LYS A 1 92 ? -5.339 5.117 -4.974 1.00 93.75 92 LYS A CA 1
ATOM 704 C C . LYS A 1 92 ? -6.447 5.426 -3.975 1.00 93.75 92 LYS A C 1
ATOM 706 O O . LYS A 1 92 ? -7.333 4.596 -3.801 1.00 93.75 92 LYS A O 1
ATOM 711 N N . ALA A 1 93 ? -6.424 6.621 -3.389 1.00 87.00 93 ALA A N 1
ATOM 712 C CA . ALA A 1 93 ? -7.357 7.010 -2.327 1.00 87.00 93 ALA A CA 1
ATOM 713 C C . ALA A 1 93 ? -8.832 6.905 -2.740 1.00 87.00 93 ALA A C 1
ATOM 715 O O . ALA A 1 93 ? -9.671 6.487 -1.953 1.00 87.00 93 ALA A O 1
ATOM 716 N N . VAL A 1 94 ? -9.144 7.270 -3.988 1.00 87.69 94 VAL A N 1
ATOM 717 C CA . VAL A 1 94 ? -10.499 7.183 -4.540 1.00 87.69 94 VAL A CA 1
ATOM 718 C C . VAL A 1 94 ? -10.451 6.479 -5.885 1.00 87.69 94 VAL A C 1
ATOM 720 O O . VAL A 1 94 ? -9.812 6.946 -6.837 1.00 87.69 94 VAL A O 1
ATOM 723 N N . LEU A 1 95 ? -11.147 5.351 -5.980 1.00 89.69 95 LEU A N 1
ATOM 724 C CA . LEU A 1 95 ? -11.282 4.634 -7.237 1.00 89.69 95 LEU A CA 1
ATOM 725 C C . LEU A 1 95 ? -12.279 5.323 -8.158 1.00 89.69 95 LEU A C 1
ATOM 727 O O . LEU A 1 95 ? -13.356 5.753 -7.757 1.00 89.69 95 LEU A O 1
ATOM 731 N N . ALA A 1 96 ? -11.912 5.399 -9.433 1.00 89.50 96 ALA A N 1
ATOM 732 C CA . ALA A 1 96 ? -12.817 5.842 -10.475 1.00 89.50 96 ALA A CA 1
ATOM 733 C C . ALA A 1 96 ? -13.857 4.752 -10.759 1.00 89.50 96 ALA A C 1
ATOM 735 O O . ALA A 1 96 ? -13.551 3.559 -10.677 1.00 89.50 96 ALA A O 1
ATOM 736 N N . ALA A 1 97 ? -15.053 5.168 -11.179 1.00 85.50 97 ALA A N 1
ATOM 737 C CA . ALA A 1 97 ? -16.127 4.252 -11.563 1.00 85.50 97 ALA A CA 1
ATOM 738 C C . ALA A 1 97 ? -15.736 3.345 -12.743 1.00 85.50 97 ALA A C 1
ATOM 740 O O . ALA A 1 97 ? -16.141 2.187 -12.802 1.00 85.50 97 ALA A O 1
ATOM 741 N N . ARG A 1 98 ? -14.931 3.858 -13.685 1.00 86.25 98 ARG A N 1
ATOM 742 C CA . ARG A 1 98 ? -14.461 3.088 -14.842 1.00 86.25 98 ARG A CA 1
ATOM 743 C C . ARG A 1 98 ? -13.140 2.381 -14.517 1.00 86.25 98 ARG A C 1
ATOM 745 O O . ARG A 1 98 ? -12.157 3.062 -14.207 1.00 86.25 98 ARG A O 1
ATOM 752 N N . PRO A 1 99 ? -13.051 1.045 -14.660 1.00 88.62 99 PRO A N 1
ATOM 753 C CA . PRO A 1 99 ? -11.813 0.302 -14.413 1.00 88.62 99 PRO A CA 1
ATOM 754 C C . PRO A 1 99 ? -10.619 0.780 -15.251 1.00 88.62 99 PRO A C 1
ATOM 756 O O . PRO A 1 99 ? -9.484 0.768 -14.777 1.00 88.62 99 PRO A O 1
ATOM 759 N N . GLN A 1 100 ? -10.869 1.258 -16.472 1.00 88.88 100 GLN A N 1
ATOM 760 C CA . GLN A 1 100 ? -9.838 1.763 -17.381 1.00 88.88 100 GLN A CA 1
ATOM 761 C C . GLN A 1 100 ? -9.127 2.997 -16.813 1.00 88.88 100 GLN A C 1
ATOM 763 O O . GLN A 1 100 ? -7.908 3.108 -16.930 1.00 88.88 100 GLN A O 1
ATOM 768 N N . ASP A 1 101 ? -9.857 3.886 -16.136 1.00 91.25 101 ASP A N 1
ATOM 769 C CA . ASP A 1 101 ? -9.279 5.077 -15.505 1.00 91.25 101 ASP A CA 1
ATOM 770 C C . ASP A 1 101 ? -8.390 4.692 -14.307 1.00 91.25 101 ASP A C 1
ATOM 772 O O . ASP A 1 101 ? -7.386 5.347 -14.016 1.00 91.25 101 ASP A O 1
ATOM 776 N N . ASN A 1 102 ? -8.722 3.597 -13.615 1.00 93.44 102 ASN A N 1
ATOM 777 C CA . ASN A 1 102 ? -7.894 3.052 -12.539 1.00 93.44 102 ASN A CA 1
ATOM 778 C C . ASN A 1 102 ? -6.617 2.398 -13.081 1.00 93.44 102 ASN A C 1
ATOM 780 O O . ASN A 1 102 ? -5.536 2.671 -12.562 1.00 93.44 102 ASN A O 1
ATOM 784 N N . ALA A 1 103 ? -6.714 1.614 -14.157 1.00 93.25 103 ALA A N 1
ATOM 785 C CA . ALA A 1 103 ? -5.553 1.019 -14.818 1.00 93.25 103 ALA A CA 1
ATOM 786 C C . ALA A 1 103 ? -4.626 2.082 -15.441 1.00 93.25 103 ALA A C 1
ATOM 788 O O . ALA A 1 103 ? -3.403 1.975 -15.349 1.00 93.25 103 ALA A O 1
ATOM 789 N N . ALA A 1 104 ? -5.186 3.143 -16.034 1.00 94.31 104 ALA A N 1
ATOM 790 C CA . ALA A 1 104 ? -4.419 4.263 -16.577 1.00 94.31 104 ALA A CA 1
ATOM 791 C C . ALA A 1 104 ? -3.688 5.052 -15.480 1.00 94.31 104 ALA A C 1
ATOM 793 O O . ALA A 1 104 ? -2.512 5.386 -15.647 1.00 94.31 104 ALA A O 1
ATOM 794 N N . TRP A 1 105 ? -4.354 5.299 -14.347 1.00 96.44 105 TRP A N 1
ATOM 795 C CA . TRP A 1 105 ? -3.713 5.876 -13.165 1.00 96.44 105 TRP A CA 1
ATOM 796 C C . TRP A 1 105 ? -2.564 4.989 -12.672 1.00 96.44 105 TRP A C 1
ATOM 798 O O . TRP A 1 105 ? -1.448 5.483 -12.518 1.00 96.44 105 TRP A O 1
ATOM 808 N N . LEU A 1 106 ? -2.795 3.680 -12.518 1.00 96.50 106 LEU A N 1
ATOM 809 C CA . LEU A 1 106 ? -1.774 2.747 -12.036 1.00 96.50 106 LEU A CA 1
ATOM 810 C C . LEU A 1 106 ? -0.566 2.726 -12.972 1.00 96.50 106 LEU A C 1
ATOM 812 O O . LEU A 1 106 ? 0.570 2.794 -12.514 1.00 96.50 106 LEU A O 1
ATOM 816 N N . TRP A 1 107 ? -0.800 2.710 -14.287 1.00 96.56 107 TRP A N 1
ATOM 817 C CA . TRP A 1 107 ? 0.275 2.834 -15.265 1.00 96.56 107 TRP A CA 1
ATOM 818 C C . TRP A 1 107 ? 1.079 4.123 -15.081 1.00 96.56 107 TRP A C 1
ATOM 820 O O . TRP A 1 107 ? 2.304 4.094 -15.171 1.00 96.56 107 TRP A O 1
ATOM 830 N N . SER A 1 108 ? 0.424 5.256 -14.817 1.00 97.00 108 SER A N 1
ATOM 831 C CA . SER A 1 108 ? 1.138 6.517 -14.603 1.00 97.00 108 SER A CA 1
ATOM 832 C C . SER A 1 108 ? 2.078 6.452 -13.393 1.00 97.00 108 SER A C 1
ATOM 834 O O . SER A 1 108 ? 3.207 6.932 -13.485 1.00 97.00 108 SER A O 1
ATOM 836 N N . GLU A 1 109 ? 1.665 5.785 -12.313 1.00 95.81 109 GLU A N 1
ATOM 837 C CA . GLU A 1 109 ? 2.486 5.581 -11.116 1.00 95.81 109 GLU A CA 1
ATOM 838 C C . GLU A 1 109 ? 3.611 4.566 -11.349 1.00 95.81 109 GLU A C 1
ATOM 840 O O . GLU A 1 109 ? 4.771 4.846 -11.043 1.00 95.81 109 GLU A O 1
ATOM 845 N N . VAL A 1 110 ? 3.310 3.428 -11.981 1.00 95.50 110 VAL A N 1
ATOM 846 C CA . VAL A 1 110 ? 4.314 2.427 -12.381 1.00 95.50 110 VAL A CA 1
ATOM 847 C C . VAL A 1 110 ? 5.370 3.064 -13.279 1.00 95.50 110 VAL A C 1
ATOM 849 O O . VAL A 1 110 ? 6.564 2.878 -13.062 1.00 95.50 110 VAL A O 1
ATOM 852 N N . ARG A 1 111 ? 4.961 3.873 -14.259 1.00 95.69 111 ARG A N 1
ATOM 853 C CA . ARG A 1 111 ? 5.883 4.572 -15.156 1.00 95.69 111 ARG A CA 1
ATOM 854 C C . ARG A 1 111 ? 6.774 5.561 -14.408 1.00 95.69 111 ARG A C 1
ATOM 856 O O . ARG A 1 111 ? 7.958 5.629 -14.728 1.00 95.69 111 ARG A O 1
ATOM 863 N N . LYS A 1 112 ? 6.237 6.325 -13.448 1.00 93.19 112 LYS A N 1
ATOM 864 C CA . LYS A 1 112 ? 7.043 7.230 -12.607 1.00 93.19 112 LYS A CA 1
ATOM 865 C C . LYS A 1 112 ? 8.114 6.446 -11.854 1.00 93.19 112 LYS A C 1
ATOM 867 O O . LYS A 1 112 ? 9.278 6.831 -11.890 1.00 93.19 112 LYS A O 1
ATOM 872 N N . GLU A 1 113 ? 7.745 5.325 -11.240 1.00 92.81 113 GLU A N 1
ATOM 873 C CA . GLU A 1 113 ? 8.697 4.469 -10.529 1.00 92.81 113 GLU A CA 1
ATOM 874 C C . GLU A 1 113 ? 9.743 3.861 -11.460 1.00 92.81 113 GLU A C 1
ATOM 876 O O . GLU A 1 113 ? 10.937 3.949 -11.179 1.00 92.81 113 GLU A O 1
ATOM 881 N N . LEU A 1 114 ? 9.330 3.297 -12.598 1.00 92.75 114 LEU A N 1
ATOM 882 C CA . LEU A 1 114 ? 10.260 2.759 -13.590 1.00 92.75 114 LEU A CA 1
ATOM 883 C C . LEU A 1 114 ? 11.240 3.831 -14.067 1.00 92.75 114 LEU A C 1
ATOM 885 O O . LEU A 1 114 ? 12.440 3.570 -14.115 1.00 92.75 114 LEU A O 1
ATOM 889 N N . GLU A 1 115 ? 10.760 5.046 -14.341 1.00 92.19 115 GLU A N 1
ATOM 890 C CA . GLU A 1 115 ? 11.607 6.169 -14.738 1.00 92.19 115 GLU A CA 1
ATOM 891 C C . GLU A 1 115 ? 12.658 6.493 -13.670 1.00 92.19 115 GLU A C 1
ATOM 893 O O . GLU A 1 115 ? 13.832 6.709 -13.985 1.00 92.19 115 GLU A O 1
ATOM 898 N N . LEU A 1 116 ? 12.269 6.462 -12.397 1.00 90.62 116 LEU A N 1
ATOM 899 C CA . LEU A 1 116 ? 13.184 6.666 -11.284 1.00 90.62 116 LEU A CA 1
ATOM 900 C C . LEU A 1 116 ? 14.179 5.507 -11.121 1.00 90.62 116 LEU A C 1
ATOM 902 O O . LEU A 1 116 ? 15.335 5.743 -10.787 1.00 90.62 116 LEU A O 1
ATOM 906 N N . TRP A 1 117 ? 13.782 4.262 -11.389 1.00 90.50 117 TRP A N 1
ATOM 907 C CA . TRP A 1 117 ? 14.686 3.108 -11.347 1.00 90.50 117 TRP A CA 1
ATOM 908 C C . TRP A 1 117 ? 15.675 3.077 -12.512 1.00 90.50 117 TRP A C 1
ATOM 910 O O . TRP A 1 117 ? 16.813 2.622 -12.342 1.00 90.50 117 TRP A O 1
ATOM 920 N N . VAL A 1 118 ? 15.299 3.581 -13.688 1.00 90.25 118 VAL A N 1
ATOM 921 C CA . VAL A 1 118 ? 16.203 3.653 -14.846 1.00 90.25 118 VAL A CA 1
ATOM 922 C C . VAL A 1 118 ? 17.044 4.929 -14.874 1.00 90.25 118 VAL A C 1
ATOM 924 O O . VAL A 1 118 ? 18.062 4.969 -15.566 1.00 90.25 118 VAL A O 1
ATOM 927 N N . THR A 1 119 ? 16.672 5.959 -14.116 1.00 86.19 119 THR A N 1
ATOM 928 C CA . THR A 1 119 ? 17.509 7.140 -13.881 1.00 86.19 119 THR A CA 1
ATOM 929 C C . THR A 1 119 ? 18.354 6.950 -12.624 1.00 86.19 119 THR A C 1
ATOM 931 O O . THR A 1 119 ? 17.977 6.271 -11.676 1.00 86.19 119 THR A O 1
ATOM 934 N N . THR A 1 120 ? 19.567 7.496 -12.605 1.00 70.62 120 THR A N 1
ATOM 935 C CA . THR A 1 120 ? 20.455 7.401 -11.438 1.00 70.62 120 THR A CA 1
ATOM 936 C C . THR A 1 120 ? 20.033 8.432 -10.385 1.00 70.62 120 THR A C 1
ATOM 938 O O . THR A 1 120 ? 20.758 9.389 -10.123 1.00 70.62 120 THR A O 1
ATOM 941 N N . SER A 1 121 ? 18.829 8.298 -9.821 1.00 67.94 121 SER A N 1
ATOM 942 C CA . SER A 1 121 ? 18.352 9.197 -8.768 1.00 67.94 121 SER A CA 1
ATOM 943 C C . SER A 1 121 ? 19.044 8.887 -7.436 1.00 67.94 121 SER A C 1
ATOM 945 O O . SER A 1 121 ? 19.433 7.743 -7.170 1.00 67.94 121 SER A O 1
ATOM 947 N N . ALA A 1 122 ? 19.191 9.895 -6.571 1.00 58.69 122 ALA A N 1
ATOM 948 C CA . ALA A 1 122 ? 19.661 9.679 -5.205 1.00 58.69 122 ALA A CA 1
ATOM 949 C C . ALA A 1 122 ? 18.781 8.605 -4.529 1.00 58.69 122 ALA A C 1
ATOM 951 O O . ALA A 1 122 ? 17.557 8.694 -4.571 1.00 58.69 122 ALA A O 1
ATOM 952 N N . GLY A 1 123 ? 19.410 7.546 -4.009 1.00 64.50 123 GLY A N 1
ATOM 953 C CA . GLY A 1 123 ? 18.747 6.414 -3.349 1.00 64.50 123 GLY A CA 1
ATOM 954 C C . GLY A 1 123 ? 18.456 5.170 -4.205 1.00 64.50 123 GLY A C 1
ATOM 955 O O . GLY A 1 123 ? 18.464 4.070 -3.667 1.00 64.50 123 GLY A O 1
ATOM 956 N N . ARG A 1 124 ? 18.366 5.277 -5.539 1.00 78.69 124 ARG A N 1
ATOM 957 C CA . ARG A 1 124 ? 18.159 4.121 -6.443 1.00 78.69 124 ARG A CA 1
ATOM 958 C C . ARG A 1 124 ? 19.463 3.657 -7.101 1.00 78.69 124 ARG A C 1
ATOM 960 O O . ARG A 1 124 ? 19.531 3.426 -8.307 1.00 78.69 124 ARG A O 1
ATOM 967 N N . ARG A 1 125 ? 20.560 3.572 -6.334 1.00 79.00 125 ARG A N 1
ATOM 968 C CA . ARG A 1 125 ? 21.894 3.231 -6.885 1.00 79.00 125 ARG A CA 1
ATOM 969 C C . ARG A 1 125 ? 21.966 1.785 -7.382 1.00 79.00 125 ARG A C 1
ATOM 971 O O . ARG A 1 125 ? 22.412 1.567 -8.509 1.00 79.00 125 ARG A O 1
ATOM 978 N N . ARG A 1 126 ? 21.501 0.830 -6.570 1.00 87.25 126 ARG A N 1
ATOM 979 C CA . ARG A 1 126 ? 21.381 -0.592 -6.926 1.00 87.25 126 ARG A CA 1
ATOM 980 C C . ARG A 1 126 ? 20.047 -0.812 -7.635 1.00 87.25 126 ARG A C 1
ATOM 982 O O . ARG A 1 126 ? 19.003 -0.540 -7.057 1.00 87.25 126 ARG A O 1
ATOM 989 N N . THR A 1 127 ? 20.083 -1.260 -8.886 1.00 90.44 127 THR A N 1
ATOM 990 C CA . THR A 1 127 ? 18.872 -1.617 -9.638 1.00 90.44 127 THR A CA 1
ATOM 991 C C . THR A 1 127 ? 18.413 -3.017 -9.218 1.00 90.44 127 THR A C 1
ATOM 993 O O . THR A 1 127 ? 19.263 -3.908 -9.189 1.00 90.44 127 THR A O 1
ATOM 996 N N . PRO A 1 128 ? 17.126 -3.224 -8.889 1.00 93.50 128 PRO A N 1
ATOM 997 C CA . PRO A 1 128 ? 16.604 -4.548 -8.569 1.00 93.50 128 PRO A CA 1
ATOM 998 C C . PRO A 1 128 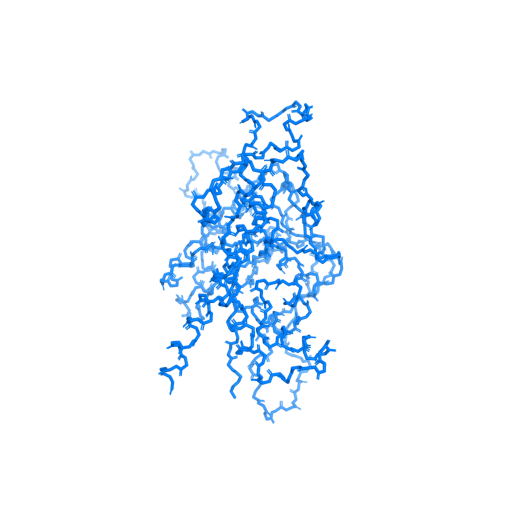? 16.603 -5.470 -9.781 1.00 93.50 128 PRO A C 1
ATOM 1000 O O . PRO A 1 128 ? 16.462 -5.012 -10.915 1.00 93.50 128 PRO A O 1
ATOM 1003 N N . ARG A 1 129 ? 16.725 -6.774 -9.523 1.00 95.31 129 ARG A N 1
ATOM 1004 C CA . ARG A 1 129 ? 16.460 -7.805 -10.529 1.00 95.31 129 ARG A CA 1
ATOM 1005 C C . ARG A 1 129 ? 14.973 -8.087 -10.654 1.00 95.31 129 ARG A C 1
ATOM 1007 O O . ARG A 1 129 ? 14.499 -8.353 -11.754 1.00 95.31 129 ARG A O 1
ATOM 1014 N N . GLN A 1 130 ? 14.234 -7.995 -9.552 1.00 95.50 130 GLN A N 1
ATOM 1015 C CA . GLN A 1 130 ? 12.789 -8.181 -9.543 1.00 95.50 130 GLN A CA 1
ATOM 1016 C C . GLN A 1 130 ? 12.098 -6.992 -8.871 1.00 95.50 130 GLN A C 1
ATOM 1018 O O . GLN A 1 130 ? 12.535 -6.495 -7.834 1.00 95.50 130 GLN A O 1
ATOM 1023 N N . LEU A 1 131 ? 11.024 -6.509 -9.488 1.00 94.38 131 LEU A N 1
ATOM 1024 C CA . LEU A 1 131 ? 10.247 -5.370 -9.015 1.00 94.38 131 LEU A CA 1
ATOM 1025 C C . LEU A 1 131 ? 8.779 -5.772 -8.884 1.00 94.38 131 LEU A C 1
ATOM 1027 O O . LEU A 1 131 ? 8.150 -6.185 -9.859 1.00 94.38 131 LEU A O 1
ATOM 1031 N N . VAL A 1 132 ? 8.228 -5.638 -7.684 1.00 94.94 132 VAL A N 1
ATOM 1032 C CA . VAL A 1 132 ? 6.845 -6.003 -7.377 1.00 94.94 132 VAL A CA 1
ATOM 1033 C C . VAL A 1 132 ? 6.063 -4.743 -7.048 1.00 94.94 132 VAL A C 1
ATOM 1035 O O . VAL A 1 132 ? 6.416 -4.013 -6.126 1.00 94.94 132 VAL A O 1
ATOM 1038 N N . PHE A 1 133 ? 4.990 -4.484 -7.788 1.00 95.56 133 PHE A N 1
ATOM 1039 C CA . PHE A 1 133 ? 4.062 -3.400 -7.476 1.00 95.56 133 PHE A CA 1
ATOM 1040 C C . PHE A 1 133 ? 2.864 -3.933 -6.697 1.00 95.56 133 PHE A C 1
ATOM 1042 O O . PHE A 1 133 ? 2.209 -4.866 -7.153 1.00 95.56 133 PHE A O 1
ATOM 1049 N N . ILE A 1 134 ? 2.550 -3.325 -5.557 1.00 96.00 134 ILE A N 1
ATOM 1050 C CA . ILE A 1 134 ? 1.402 -3.679 -4.718 1.00 96.00 134 ILE A CA 1
ATOM 1051 C C . ILE A 1 134 ? 0.393 -2.532 -4.766 1.00 96.00 134 ILE A C 1
ATOM 1053 O O . ILE A 1 134 ? 0.762 -1.377 -4.561 1.00 96.00 134 ILE A O 1
ATOM 1057 N N . THR A 1 135 ? -0.874 -2.815 -5.067 1.00 96.06 135 THR A N 1
ATOM 1058 C CA . THR A 1 135 ? -1.894 -1.774 -5.252 1.00 96.06 135 THR A CA 1
ATOM 1059 C C . THR A 1 135 ? -3.301 -2.220 -4.867 1.00 96.06 135 THR A C 1
ATOM 1061 O O . THR A 1 135 ? -3.668 -3.383 -5.018 1.00 96.06 135 THR A O 1
ATOM 1064 N N . ASN A 1 136 ? -4.121 -1.269 -4.411 1.00 94.62 136 ASN A N 1
ATOM 1065 C CA . ASN A 1 136 ? -5.553 -1.453 -4.164 1.00 94.62 136 ASN A CA 1
ATOM 1066 C C . ASN A 1 136 ? -6.403 -1.385 -5.446 1.00 94.62 136 ASN A C 1
ATOM 1068 O O . ASN A 1 136 ? -7.617 -1.559 -5.392 1.00 94.62 136 ASN A O 1
ATOM 1072 N N . VAL A 1 137 ? -5.813 -1.128 -6.614 1.00 94.19 137 VAL A N 1
ATOM 1073 C CA . VAL A 1 137 ? -6.552 -1.140 -7.881 1.00 94.19 137 VAL A CA 1
ATOM 1074 C C . VAL A 1 137 ? -6.855 -2.580 -8.300 1.00 94.19 137 VAL A C 1
ATOM 1076 O O . VAL A 1 137 ? -5.958 -3.414 -8.391 1.00 94.19 137 VAL A O 1
ATOM 1079 N N . ALA A 1 138 ? -8.123 -2.876 -8.595 1.00 90.31 138 ALA A N 1
ATOM 1080 C CA . ALA A 1 138 ? -8.516 -4.139 -9.219 1.00 90.31 138 ALA A CA 1
ATOM 1081 C C . ALA A 1 138 ? -8.270 -4.086 -10.729 1.00 90.31 138 ALA A C 1
ATOM 10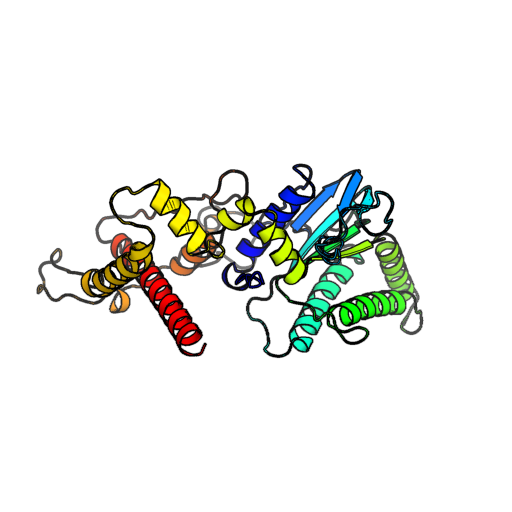83 O O . ALA A 1 138 ? -8.819 -3.218 -11.415 1.00 90.31 138 ALA A O 1
ATOM 1084 N N . LEU A 1 139 ? -7.484 -5.027 -11.253 1.00 87.81 139 LEU A N 1
ATOM 1085 C CA . LEU A 1 139 ? -7.274 -5.158 -12.690 1.00 87.81 139 LEU A CA 1
ATOM 1086 C C . LEU A 1 139 ? -8.288 -6.145 -13.275 1.00 87.81 139 LEU A C 1
ATOM 1088 O O . LEU A 1 139 ? -8.546 -7.221 -12.727 1.00 87.81 139 LEU A O 1
ATOM 1092 N N . THR A 1 140 ? -8.920 -5.754 -14.383 1.00 82.94 140 THR A N 1
ATOM 1093 C CA . THR A 1 140 ? -9.885 -6.622 -15.065 1.00 82.94 140 THR A CA 1
ATOM 1094 C C . THR A 1 140 ? -9.147 -7.766 -15.773 1.00 82.94 140 THR A C 1
ATOM 1096 O O . THR A 1 140 ? -8.105 -7.515 -16.383 1.00 82.94 140 THR A O 1
ATOM 1099 N N . PRO A 1 141 ? -9.665 -9.007 -15.699 1.00 74.50 141 PRO A N 1
ATOM 1100 C CA . PRO A 1 141 ? -8.983 -10.196 -16.213 1.00 74.50 141 PRO A CA 1
ATOM 1101 C C . PRO A 1 141 ? -9.273 -10.472 -17.694 1.00 74.50 141 PRO A C 1
ATOM 1103 O O . PRO A 1 141 ? -8.865 -11.509 -18.199 1.00 74.50 141 PRO A O 1
ATOM 1106 N N . THR A 1 142 ? -10.032 -9.607 -18.379 1.00 74.69 142 THR A N 1
ATOM 1107 C CA . THR A 1 142 ? -10.415 -9.817 -19.779 1.00 74.69 142 THR A CA 1
ATOM 1108 C C . THR A 1 142 ? -9.159 -10.004 -20.633 1.00 74.69 142 THR A C 1
ATOM 1110 O O . THR A 1 142 ? -8.327 -9.096 -20.642 1.00 74.69 142 THR A O 1
ATOM 1113 N N . PRO A 1 143 ? -9.013 -11.124 -21.358 1.00 71.31 143 PRO A N 1
ATOM 1114 C CA . PRO A 1 143 ? -7.868 -11.315 -22.237 1.00 71.31 143 PRO A CA 1
ATOM 1115 C C . PRO A 1 143 ? -7.731 -10.160 -23.239 1.00 71.31 143 PRO A C 1
ATOM 1117 O O . PRO A 1 143 ? -8.731 -9.597 -23.697 1.00 71.31 143 PRO A O 1
ATOM 1120 N N . GLU A 1 144 ? -6.490 -9.783 -23.534 1.00 68.62 144 GLU A N 1
ATOM 1121 C CA . GLU A 1 144 ? -6.013 -8.757 -24.476 1.00 68.62 144 GLU A CA 1
ATOM 1122 C C . GLU A 1 144 ? -6.378 -7.300 -24.140 1.00 68.62 144 GLU A C 1
ATOM 1124 O O . GLU A 1 144 ? -5.639 -6.361 -24.452 1.00 68.62 144 GLU A O 1
ATOM 1129 N N . THR A 1 145 ? -7.523 -7.091 -23.497 1.00 71.88 145 THR A N 1
ATOM 1130 C CA . THR A 1 145 ? -8.144 -5.773 -23.293 1.00 71.88 145 THR A CA 1
ATOM 1131 C C . THR A 1 145 ? -8.302 -5.401 -21.823 1.00 71.88 145 THR A C 1
ATOM 1133 O O . THR A 1 145 ? -8.556 -4.238 -21.499 1.00 71.88 145 THR A O 1
ATOM 1136 N N . GLY A 1 146 ? -8.144 -6.370 -20.923 1.00 77.50 146 GLY A N 1
ATOM 1137 C CA . GLY A 1 146 ? -8.248 -6.194 -19.486 1.00 77.50 146 GLY A CA 1
ATOM 1138 C C . GLY A 1 146 ? -7.123 -5.339 -18.915 1.00 77.50 146 GLY A C 1
ATOM 1139 O O . GLY A 1 146 ? -6.075 -5.134 -19.527 1.00 77.50 146 GLY A O 1
ATOM 1140 N N . GLY A 1 147 ? -7.337 -4.827 -17.703 1.00 79.44 147 GLY A N 1
ATOM 1141 C CA . GLY A 1 147 ? -6.384 -3.966 -17.006 1.00 79.44 147 GLY A CA 1
ATOM 1142 C C . GLY A 1 147 ? -5.021 -4.629 -16.785 1.00 79.44 147 GLY A C 1
ATOM 1143 O O . GLY A 1 147 ? -4.014 -3.924 -16.756 1.00 79.44 147 GLY A O 1
ATOM 1144 N N . HIS A 1 148 ? -4.985 -5.962 -16.665 1.00 83.44 148 HIS A N 1
ATOM 1145 C CA . HIS A 1 148 ? -3.746 -6.729 -16.533 1.00 83.44 148 HIS A CA 1
ATOM 1146 C C . HIS A 1 148 ? -2.904 -6.655 -17.815 1.00 83.44 148 HIS A C 1
ATOM 1148 O O . HIS A 1 148 ? -1.793 -6.120 -17.802 1.00 83.44 148 HIS A O 1
ATOM 1154 N N . ASP A 1 149 ? -3.479 -7.082 -18.938 1.00 83.00 149 ASP A N 1
ATOM 1155 C CA . ASP A 1 149 ? -2.818 -7.098 -20.246 1.00 83.00 149 ASP A CA 1
ATOM 1156 C C . ASP A 1 149 ? -2.498 -5.685 -20.736 1.00 83.00 149 ASP A C 1
ATOM 1158 O O . ASP A 1 149 ? -1.430 -5.439 -21.301 1.00 83.00 149 ASP A O 1
ATOM 1162 N N . TYR A 1 150 ? -3.374 -4.719 -20.442 1.00 89.38 150 TYR A N 1
ATOM 1163 C CA . TYR A 1 150 ? -3.109 -3.302 -20.670 1.00 89.38 150 TYR A CA 1
ATOM 1164 C C . TYR A 1 150 ? -1.804 -2.855 -20.000 1.00 89.38 150 TYR A C 1
ATOM 1166 O O . TYR A 1 150 ? -0.986 -2.187 -20.637 1.00 89.38 150 TYR A O 1
ATOM 1174 N N . LEU A 1 151 ? -1.593 -3.214 -18.732 1.00 90.12 151 LEU A N 1
ATOM 1175 C CA . LEU A 1 151 ? -0.415 -2.782 -17.990 1.00 90.12 151 LEU A CA 1
ATOM 1176 C C . LEU A 1 151 ? 0.855 -3.482 -18.482 1.00 90.12 151 LEU A C 1
ATOM 1178 O O . LEU A 1 151 ? 1.871 -2.815 -18.683 1.00 90.12 151 LEU A O 1
ATOM 1182 N N . LEU A 1 152 ? 0.788 -4.793 -18.735 1.00 88.38 152 LEU A N 1
ATOM 1183 C CA . LEU A 1 152 ? 1.898 -5.553 -19.315 1.00 88.38 152 LEU A CA 1
ATOM 1184 C C . LEU A 1 152 ? 2.320 -4.974 -20.666 1.00 88.38 152 LEU A C 1
ATOM 1186 O O . LEU A 1 152 ? 3.497 -4.684 -20.877 1.00 88.38 152 LEU A O 1
ATOM 1190 N N . ARG A 1 153 ? 1.353 -4.697 -21.546 1.00 92.88 153 ARG A N 1
ATOM 1191 C CA . ARG A 1 153 ? 1.610 -4.046 -22.831 1.00 92.88 153 ARG A CA 1
ATOM 1192 C C . ARG A 1 153 ? 2.276 -2.685 -22.657 1.00 92.88 153 ARG A C 1
ATOM 1194 O O . ARG A 1 153 ? 3.225 -2.382 -23.371 1.00 92.88 153 ARG A O 1
ATOM 1201 N N . LYS A 1 154 ? 1.825 -1.864 -21.704 1.00 95.19 154 LYS A N 1
ATOM 1202 C CA . LYS A 1 154 ? 2.425 -0.547 -21.443 1.00 95.19 154 LYS A CA 1
ATOM 1203 C C . LYS A 1 154 ? 3.868 -0.631 -20.941 1.00 95.19 154 LYS A C 1
ATOM 1205 O O . LYS A 1 154 ? 4.692 0.194 -21.339 1.00 95.19 154 LYS A O 1
ATOM 1210 N N . ILE A 1 155 ? 4.186 -1.629 -20.117 1.00 92.62 155 ILE A N 1
ATOM 1211 C CA . ILE A 1 155 ? 5.558 -1.904 -19.669 1.00 92.62 155 ILE A CA 1
ATOM 1212 C C . ILE A 1 155 ? 6.441 -2.291 -20.865 1.00 92.62 155 ILE A C 1
ATOM 1214 O O . ILE A 1 155 ? 7.533 -1.740 -21.015 1.00 92.62 155 ILE A O 1
ATOM 1218 N N . THR A 1 156 ? 5.950 -3.161 -21.753 1.00 92.44 156 THR A N 1
ATOM 1219 C CA . THR A 1 156 ? 6.652 -3.537 -22.991 1.00 92.44 156 THR A CA 1
ATOM 1220 C C . THR A 1 156 ? 6.870 -2.327 -23.903 1.00 92.44 156 THR A C 1
ATOM 1222 O O . THR A 1 156 ? 8.008 -2.036 -24.265 1.00 92.44 156 THR A O 1
ATOM 1225 N N . GLU A 1 157 ? 5.821 -1.537 -24.170 1.00 94.06 157 GLU A N 1
ATOM 1226 C CA . GLU A 1 157 ? 5.896 -0.302 -24.969 1.00 94.06 157 GLU A CA 1
ATOM 1227 C C . GLU A 1 157 ? 6.937 0.689 -24.409 1.00 94.06 157 GLU A C 1
ATOM 1229 O O . GLU A 1 157 ? 7.630 1.371 -25.167 1.00 94.06 157 GLU A O 1
ATOM 1234 N N . TYR A 1 158 ? 7.073 0.783 -23.081 1.00 93.50 158 TYR A N 1
ATOM 1235 C CA . TYR A 1 158 ? 8.093 1.617 -22.440 1.00 93.50 158 TYR A CA 1
ATOM 1236 C C . TYR A 1 158 ? 9.515 1.095 -22.684 1.00 93.50 158 TYR A C 1
ATOM 1238 O O . TYR A 1 158 ? 10.414 1.886 -22.988 1.00 93.50 158 TYR A O 1
ATOM 1246 N N . GLY A 1 159 ? 9.721 -0.222 -22.599 1.00 91.44 159 GLY A N 1
ATOM 1247 C CA . GLY A 1 159 ? 10.996 -0.856 -22.933 1.00 91.44 159 GLY A CA 1
ATOM 1248 C C . GLY A 1 159 ? 11.388 -0.649 -24.397 1.00 91.44 159 GLY A C 1
ATOM 1249 O O . GLY A 1 159 ? 12.513 -0.227 -24.682 1.00 91.44 159 GLY A O 1
ATOM 1250 N N . ASP A 1 160 ? 10.441 -0.842 -25.312 1.00 92.31 160 ASP A N 1
ATOM 1251 C CA . ASP A 1 160 ? 10.640 -0.658 -26.753 1.00 92.31 160 ASP A CA 1
ATOM 1252 C C . ASP A 1 160 ? 10.954 0.801 -27.101 1.00 92.31 160 ASP A C 1
ATOM 1254 O O . ASP A 1 160 ? 11.868 1.090 -27.880 1.00 92.31 160 ASP A O 1
ATOM 1258 N N . ALA A 1 161 ? 10.265 1.747 -26.457 1.00 89.75 161 ALA A N 1
ATOM 1259 C CA . ALA A 1 161 ? 10.539 3.171 -26.616 1.00 89.75 161 ALA A CA 1
ATOM 1260 C C . ALA A 1 161 ? 11.960 3.552 -26.163 1.00 89.75 161 ALA A C 1
ATOM 1262 O O . ALA A 1 161 ? 12.569 4.446 -26.753 1.00 89.75 161 ALA A O 1
ATOM 1263 N N . LEU A 1 162 ? 12.510 2.883 -25.143 1.00 88.75 162 LEU A N 1
ATOM 1264 C CA . LEU A 1 162 ? 13.905 3.068 -24.729 1.00 88.75 162 LEU A CA 1
ATOM 1265 C C . LEU A 1 162 ? 14.895 2.368 -25.670 1.00 88.75 162 LEU A C 1
ATOM 1267 O O . LEU A 1 162 ? 16.029 2.837 -25.809 1.00 88.75 162 LEU A O 1
ATOM 1271 N N . ALA A 1 163 ? 14.496 1.283 -26.334 1.00 89.06 163 ALA A N 1
ATOM 1272 C CA . ALA A 1 163 ? 15.317 0.596 -27.328 1.00 89.06 163 ALA A CA 1
ATOM 1273 C C . ALA A 1 163 ? 15.472 1.413 -28.624 1.00 89.06 163 ALA A C 1
ATOM 1275 O O . ALA A 1 163 ? 16.582 1.509 -29.161 1.00 89.06 163 ALA A O 1
ATOM 1276 N N . GLY A 1 164 ? 14.402 2.068 -29.081 1.00 86.94 164 GLY A N 1
ATOM 1277 C CA . GLY A 1 164 ? 14.393 2.875 -30.303 1.00 86.94 164 GLY A CA 1
ATOM 1278 C C . GLY A 1 164 ? 15.282 4.123 -30.237 1.00 86.94 164 GLY A C 1
ATOM 1279 O O . GLY A 1 164 ? 15.289 4.850 -29.248 1.00 86.94 164 GLY A O 1
ATOM 1280 N N . SER A 1 165 ? 16.028 4.403 -31.311 1.00 82.12 165 SER A N 1
ATOM 1281 C CA . SER A 1 165 ? 16.871 5.607 -31.454 1.00 82.12 165 SER A CA 1
ATOM 1282 C C . SER A 1 165 ? 16.190 6.772 -32.173 1.00 82.12 165 SER A C 1
ATOM 1284 O O . SER A 1 165 ? 16.801 7.821 -32.347 1.00 82.12 165 SER A O 1
ATOM 1286 N N . SER A 1 166 ? 14.932 6.614 -32.593 1.00 78.50 166 SER A N 1
ATOM 1287 C CA . SER A 1 166 ? 14.212 7.591 -33.425 1.00 78.50 166 SER A CA 1
ATOM 1288 C C . SER A 1 166 ? 13.998 8.958 -32.764 1.00 78.50 166 SER A C 1
ATOM 1290 O O . SER A 1 166 ? 13.716 9.926 -33.460 1.00 78.50 166 SER A O 1
ATOM 1292 N N . ARG A 1 167 ? 14.133 9.050 -31.435 1.00 74.75 167 ARG A N 1
ATOM 1293 C CA . ARG A 1 167 ? 13.953 10.284 -30.650 1.00 74.75 167 ARG A CA 1
ATOM 1294 C C . ARG A 1 167 ? 15.267 10.892 -30.138 1.00 74.75 167 ARG A C 1
ATOM 1296 O O . ARG A 1 167 ? 15.225 11.821 -29.334 1.00 74.75 167 ARG A O 1
ATOM 1303 N N . ASP A 1 168 ? 16.420 10.378 -30.565 1.00 83.94 168 ASP A N 1
ATOM 1304 C CA . ASP A 1 168 ? 17.722 10.906 -30.149 1.00 83.94 168 ASP A CA 1
ATOM 1305 C C . ASP A 1 168 ? 18.032 12.208 -30.902 1.00 83.94 168 ASP A C 1
ATOM 1307 O O . ASP A 1 168 ? 18.376 12.190 -32.080 1.00 83.94 168 ASP A O 1
ATOM 1311 N N . ALA A 1 169 ? 17.940 13.348 -30.216 1.00 82.31 169 ALA A N 1
ATOM 1312 C CA . ALA A 1 169 ? 18.271 14.650 -30.800 1.00 82.31 169 ALA A CA 1
ATOM 1313 C C . ALA A 1 169 ? 19.791 14.876 -30.932 1.00 82.31 169 ALA A C 1
ATOM 1315 O O . ALA A 1 169 ? 20.236 15.672 -31.754 1.00 82.31 169 ALA A O 1
ATOM 1316 N N . ASN A 1 170 ? 20.597 14.211 -30.094 1.00 86.75 170 ASN A N 1
ATOM 1317 C CA . ASN A 1 170 ? 22.061 14.319 -30.076 1.00 86.75 170 ASN A CA 1
ATOM 1318 C C . ASN A 1 170 ? 22.742 13.110 -29.394 1.00 86.75 170 ASN A C 1
ATOM 1320 O O . ASN A 1 170 ? 22.095 12.293 -28.731 1.00 86.75 170 ASN A O 1
ATOM 1324 N N . THR A 1 171 ? 24.074 13.023 -29.484 1.00 86.00 171 THR A N 1
ATOM 1325 C CA . THR A 1 171 ? 24.885 11.941 -28.885 1.00 86.00 171 THR A CA 1
ATOM 1326 C C . THR A 1 171 ? 24.686 11.797 -27.371 1.00 86.00 171 THR A C 1
ATOM 1328 O O . THR A 1 171 ? 24.689 10.683 -26.846 1.00 86.00 171 THR A O 1
ATOM 1331 N N . GLN A 1 172 ? 24.469 12.903 -26.656 1.00 85.44 172 GLN A N 1
ATOM 1332 C CA . GLN A 1 172 ? 24.245 12.891 -25.209 1.00 85.44 172 GLN A CA 1
ATOM 1333 C C . GLN A 1 172 ? 22.886 12.271 -24.849 1.00 85.44 172 GLN A C 1
ATOM 1335 O O . GLN A 1 172 ? 22.808 11.458 -23.927 1.00 85.44 172 GLN A O 1
ATOM 1340 N N . SER A 1 173 ? 21.833 12.590 -25.605 1.00 84.62 173 SER A N 1
ATOM 1341 C CA . SER A 1 173 ? 20.496 12.004 -25.458 1.00 84.62 173 SER A CA 1
ATOM 1342 C C . SER A 1 173 ? 20.499 10.505 -25.776 1.00 84.62 173 SER A C 1
ATOM 1344 O O . SER A 1 173 ? 19.958 9.718 -24.997 1.00 84.62 173 SER A O 1
ATOM 1346 N N . ALA A 1 174 ? 21.240 10.092 -26.812 1.00 86.69 174 ALA A N 1
ATOM 1347 C CA . ALA A 1 174 ? 21.452 8.686 -27.142 1.00 86.69 174 ALA A CA 1
ATOM 1348 C C . ALA A 1 174 ? 22.183 7.938 -26.013 1.00 86.69 174 ALA A C 1
ATOM 1350 O O . ALA A 1 174 ? 21.791 6.835 -25.625 1.00 86.69 174 ALA A O 1
ATOM 1351 N N . ALA A 1 175 ? 23.229 8.540 -25.435 1.00 88.25 175 ALA A N 1
ATOM 1352 C CA . ALA A 1 175 ? 23.958 7.961 -24.309 1.00 88.25 175 ALA A CA 1
ATOM 1353 C C . ALA A 1 175 ? 23.083 7.843 -23.049 1.00 88.25 175 ALA A C 1
ATOM 1355 O O . ALA A 1 175 ? 23.100 6.806 -22.383 1.00 88.25 175 ALA A O 1
ATOM 1356 N N . ALA A 1 176 ? 22.287 8.869 -22.733 1.00 87.81 176 ALA A N 1
ATOM 1357 C CA . ALA A 1 176 ? 21.362 8.849 -21.602 1.00 87.81 176 ALA A CA 1
ATOM 1358 C C . ALA A 1 176 ? 20.295 7.753 -21.760 1.00 87.81 176 ALA A C 1
ATOM 1360 O O . ALA A 1 176 ? 20.073 6.975 -20.832 1.00 87.81 176 ALA A O 1
ATOM 1361 N N . ARG A 1 177 ? 19.692 7.627 -22.949 1.00 91.12 177 ARG A N 1
ATOM 1362 C CA . ARG A 1 177 ? 18.722 6.570 -23.264 1.00 91.12 177 ARG A CA 1
ATOM 1363 C C . ARG A 1 177 ? 19.334 5.173 -23.153 1.00 91.12 177 ARG A C 1
ATOM 1365 O O . ARG A 1 177 ? 18.750 4.308 -22.507 1.00 91.12 177 ARG A O 1
ATOM 1372 N N . ARG A 1 178 ? 20.537 4.954 -23.700 1.00 90.06 178 ARG A N 1
ATOM 1373 C CA . ARG A 1 178 ? 21.255 3.668 -23.583 1.00 90.06 178 ARG A CA 1
ATOM 1374 C C . ARG A 1 178 ? 21.528 3.289 -22.126 1.00 90.06 178 ARG A C 1
ATOM 1376 O O . ARG A 1 178 ? 21.366 2.124 -21.775 1.00 90.06 178 ARG A O 1
ATOM 1383 N N . ARG A 1 179 ? 21.880 4.253 -21.266 1.00 90.56 179 ARG A N 1
ATOM 1384 C CA . ARG A 1 179 ? 22.047 4.021 -19.817 1.00 90.56 179 ARG A CA 1
ATOM 1385 C C . ARG A 1 179 ? 20.735 3.602 -19.151 1.00 90.56 179 ARG A C 1
ATOM 1387 O O . ARG A 1 179 ? 20.740 2.649 -18.375 1.00 90.56 179 ARG A O 1
ATOM 1394 N N . LYS A 1 180 ? 19.617 4.261 -19.485 1.00 92.31 180 LYS A N 1
ATOM 1395 C CA . LYS A 1 180 ? 18.283 3.867 -18.999 1.00 92.31 180 LYS A CA 1
ATOM 1396 C C . LYS A 1 180 ? 17.931 2.445 -19.432 1.00 92.31 180 LYS A C 1
ATOM 1398 O O . LYS A 1 180 ? 17.563 1.631 -18.594 1.00 92.31 180 LYS A O 1
ATOM 1403 N N . LEU A 1 181 ? 18.128 2.120 -20.711 1.00 92.56 181 LEU A N 1
ATOM 1404 C CA . LEU A 1 181 ? 17.873 0.784 -21.253 1.00 92.56 181 LEU A CA 1
ATOM 1405 C C . LEU A 1 181 ? 18.729 -0.293 -20.572 1.00 92.56 181 LEU A C 1
ATOM 1407 O O . LEU A 1 181 ? 18.222 -1.358 -20.238 1.00 92.56 181 LEU A O 1
ATOM 1411 N N . GLN A 1 182 ? 20.015 -0.020 -20.334 1.00 92.31 182 GLN A N 1
ATOM 1412 C CA . GLN A 1 182 ? 20.895 -0.942 -19.609 1.00 92.31 182 GLN A CA 1
ATOM 1413 C C . GLN A 1 182 ? 20.401 -1.214 -18.189 1.00 92.31 182 GLN A C 1
ATOM 1415 O O . GLN A 1 182 ? 20.490 -2.348 -17.733 1.00 92.31 182 GLN A O 1
ATOM 1420 N N . ARG A 1 183 ? 19.881 -0.199 -17.490 1.00 93.06 183 ARG A N 1
ATOM 1421 C CA . ARG A 1 183 ? 19.290 -0.376 -16.158 1.00 93.06 183 ARG A CA 1
ATOM 1422 C C . ARG A 1 183 ? 17.968 -1.132 -16.226 1.00 93.06 183 ARG A C 1
ATOM 1424 O O . ARG A 1 183 ? 17.796 -2.065 -15.458 1.00 93.06 183 ARG A O 1
ATOM 1431 N N . LEU A 1 184 ? 17.089 -0.804 -17.174 1.00 93.75 184 LEU A N 1
ATOM 1432 C CA . LEU A 1 184 ? 15.829 -1.528 -17.358 1.00 93.75 184 LEU A CA 1
ATOM 1433 C C . LEU A 1 184 ? 16.069 -3.020 -17.615 1.00 93.75 184 LEU A C 1
ATOM 1435 O O . LEU A 1 184 ? 15.415 -3.847 -17.003 1.00 93.75 184 LEU A O 1
ATOM 1439 N N . ARG A 1 185 ? 17.063 -3.369 -18.443 1.00 93.62 185 ARG A N 1
ATOM 1440 C CA . ARG A 1 185 ? 17.446 -4.766 -18.720 1.00 93.62 185 ARG A CA 1
ATOM 1441 C C . ARG A 1 185 ? 17.957 -5.537 -17.500 1.00 93.62 185 ARG A C 1
ATOM 1443 O O . ARG A 1 185 ? 18.000 -6.758 -17.561 1.00 93.62 185 ARG A O 1
ATOM 1450 N N . LYS A 1 186 ? 18.372 -4.853 -16.428 1.00 93.75 186 LYS A N 1
ATOM 1451 C CA . LYS A 1 186 ? 18.718 -5.510 -15.157 1.00 93.75 186 LYS A CA 1
ATOM 1452 C C . LYS A 1 186 ? 17.481 -5.917 -14.364 1.00 93.75 186 LYS A C 1
ATOM 1454 O O . LYS A 1 186 ? 17.600 -6.810 -13.541 1.00 93.75 186 LYS A O 1
ATOM 1459 N N . ILE A 1 187 ? 16.337 -5.273 -14.604 1.00 94.44 187 ILE A N 1
ATOM 1460 C CA . ILE A 1 187 ? 15.051 -5.653 -14.023 1.00 94.44 187 ILE A CA 1
ATOM 1461 C C . ILE A 1 187 ? 14.492 -6.781 -14.890 1.00 94.44 187 ILE A C 1
ATOM 1463 O O . ILE A 1 187 ? 13.887 -6.556 -15.934 1.00 94.44 187 ILE A O 1
ATOM 1467 N N . GLU A 1 188 ? 14.745 -8.011 -14.473 1.00 93.25 188 GLU A N 1
ATOM 1468 C CA . GLU A 1 188 ? 14.367 -9.225 -15.194 1.00 93.25 188 GLU A CA 1
ATOM 1469 C C . GLU A 1 188 ? 12.878 -9.525 -15.061 1.00 93.25 188 GLU A C 1
ATOM 1471 O O . GLU A 1 188 ? 12.261 -10.058 -15.984 1.00 93.25 188 GLU A O 1
ATOM 1476 N N . LYS A 1 189 ? 12.298 -9.197 -13.903 1.00 92.50 189 LYS A N 1
ATOM 1477 C CA . LYS A 1 189 ? 10.906 -9.508 -13.580 1.00 92.50 189 LYS A CA 1
ATOM 1478 C C . LYS A 1 189 ? 10.204 -8.281 -13.024 1.00 92.50 189 LYS A C 1
ATOM 1480 O O . LYS A 1 189 ? 10.668 -7.668 -12.068 1.00 92.50 189 LYS A O 1
ATOM 1485 N N . ILE A 1 190 ? 9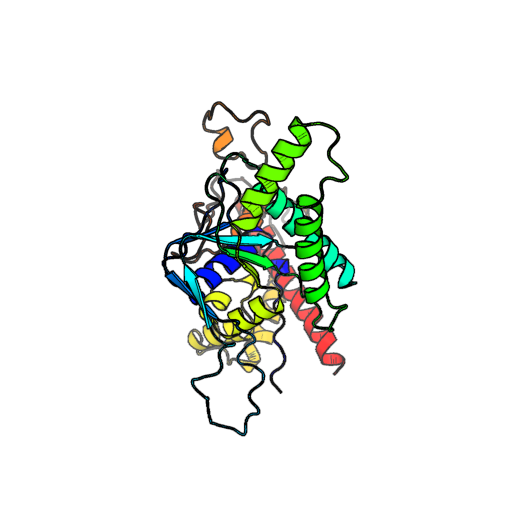.052 -7.960 -13.604 1.00 93.06 190 ILE A N 1
ATOM 1486 C CA . ILE A 1 190 ? 8.087 -7.027 -13.026 1.00 93.06 190 ILE A CA 1
ATOM 1487 C C . ILE A 1 190 ? 6.817 -7.829 -12.735 1.00 93.06 190 ILE A C 1
ATOM 1489 O O . ILE A 1 190 ? 6.315 -8.536 -13.615 1.00 93.06 190 ILE A O 1
ATOM 1493 N N . ARG A 1 191 ? 6.330 -7.779 -11.494 1.00 92.12 191 ARG A N 1
ATOM 1494 C CA . ARG A 1 191 ? 5.102 -8.457 -11.046 1.00 92.12 191 ARG A CA 1
ATOM 1495 C C . ARG A 1 191 ? 4.172 -7.478 -10.345 1.00 92.12 191 ARG A C 1
ATOM 1497 O O . ARG A 1 191 ? 4.588 -6.399 -9.928 1.00 92.12 191 ARG A O 1
ATOM 1504 N N . LEU A 1 192 ? 2.907 -7.871 -10.227 1.00 91.19 192 LEU A N 1
ATOM 1505 C CA . LEU A 1 192 ? 1.866 -7.070 -9.599 1.00 91.19 192 LEU A CA 1
ATOM 1506 C C . LEU A 1 192 ? 1.055 -7.879 -8.600 1.00 91.19 192 LEU A C 1
ATOM 1508 O O . LEU A 1 192 ? 0.538 -8.939 -8.945 1.00 91.19 192 LEU A O 1
ATOM 1512 N N . TRP A 1 193 ? 0.878 -7.314 -7.412 1.00 93.12 193 TRP A N 1
ATOM 1513 C CA . TRP A 1 193 ? -0.182 -7.644 -6.471 1.00 93.12 193 TRP A CA 1
ATOM 1514 C C . TRP A 1 193 ? -1.271 -6.582 -6.604 1.00 93.12 193 TRP A C 1
ATOM 1516 O O . TRP A 1 193 ? -1.187 -5.500 -6.026 1.00 93.12 193 TRP A O 1
ATOM 1526 N N . ASP A 1 194 ? -2.268 -6.872 -7.433 1.00 92.31 194 ASP A N 1
ATOM 1527 C CA . ASP A 1 194 ? -3.463 -6.041 -7.568 1.00 92.31 194 ASP A CA 1
ATOM 1528 C C . ASP A 1 194 ? -4.458 -6.329 -6.431 1.00 92.31 194 ASP A C 1
ATOM 1530 O O . ASP A 1 194 ? -4.235 -7.240 -5.628 1.00 92.31 194 ASP A O 1
ATOM 1534 N N . ARG A 1 195 ? -5.590 -5.608 -6.372 1.00 92.00 195 ARG A N 1
ATOM 1535 C CA . ARG A 1 195 ? -6.603 -5.830 -5.317 1.00 92.00 195 ARG A CA 1
ATOM 1536 C C . ARG A 1 195 ? -6.964 -7.303 -5.154 1.00 92.00 195 ARG A C 1
ATOM 1538 O O . ARG A 1 195 ? -7.176 -7.745 -4.027 1.00 92.00 195 ARG A O 1
ATOM 1545 N N . LYS A 1 196 ? -7.092 -8.044 -6.257 1.00 87.81 196 LYS A N 1
ATOM 1546 C CA . LYS A 1 196 ? -7.523 -9.444 -6.223 1.00 87.81 196 LYS A CA 1
ATOM 1547 C C . LYS A 1 196 ? -6.496 -10.315 -5.511 1.00 87.81 196 LYS A C 1
ATOM 1549 O O . LYS A 1 196 ? -6.875 -11.050 -4.606 1.00 87.81 196 LYS A O 1
ATOM 1554 N N . ILE A 1 197 ? -5.207 -10.170 -5.844 1.00 88.06 197 ILE A N 1
ATOM 1555 C CA . ILE A 1 197 ? -4.140 -10.853 -5.097 1.00 88.06 197 ILE A CA 1
ATOM 1556 C C . ILE A 1 197 ? -4.128 -10.403 -3.642 1.00 88.06 197 ILE A C 1
ATOM 1558 O O . ILE A 1 197 ? -4.108 -11.253 -2.762 1.00 88.06 197 ILE A O 1
ATOM 1562 N N . VAL A 1 198 ? -4.159 -9.095 -3.373 1.00 91.75 198 VAL A N 1
ATOM 1563 C CA . VAL A 1 198 ? -4.118 -8.580 -1.995 1.00 91.75 198 VAL A CA 1
ATOM 1564 C C . VAL A 1 198 ? -5.269 -9.165 -1.171 1.00 91.75 198 VAL A C 1
ATOM 1566 O O . VAL A 1 198 ? -5.056 -9.635 -0.060 1.00 91.75 198 VAL A O 1
ATOM 1569 N N . SER A 1 199 ? -6.473 -9.232 -1.741 1.00 88.25 199 SER A N 1
ATOM 1570 C CA . SER A 1 199 ? -7.647 -9.820 -1.084 1.00 88.25 199 SER A CA 1
ATOM 1571 C C . SER A 1 199 ? -7.490 -11.326 -0.864 1.00 88.25 199 SER A C 1
ATOM 1573 O O . SER A 1 199 ? -7.818 -11.824 0.211 1.00 88.25 199 SER A O 1
ATOM 1575 N N . ALA A 1 200 ? -6.945 -12.056 -1.842 1.00 84.56 200 ALA A N 1
ATOM 1576 C CA . ALA A 1 200 ? -6.645 -13.478 -1.699 1.00 84.56 200 ALA A CA 1
ATOM 1577 C C . ALA A 1 200 ? -5.606 -13.729 -0.593 1.00 84.56 200 ALA A C 1
ATOM 1579 O O . ALA A 1 200 ? -5.828 -14.569 0.277 1.00 84.56 200 ALA A O 1
ATOM 1580 N N . LEU A 1 201 ? -4.525 -12.948 -0.562 1.00 88.06 201 LEU A N 1
ATOM 1581 C CA . LEU A 1 201 ? -3.503 -13.024 0.479 1.00 88.06 201 LEU A CA 1
ATOM 1582 C C . LEU A 1 201 ? -4.073 -12.689 1.861 1.00 88.06 201 LEU A C 1
ATOM 1584 O O . LEU A 1 201 ? -3.732 -13.362 2.825 1.00 88.06 201 LEU A O 1
ATOM 1588 N N . LEU A 1 202 ? -4.989 -11.723 1.978 1.00 87.62 202 LEU A N 1
ATOM 1589 C CA . LEU A 1 202 ? -5.668 -11.424 3.246 1.00 87.62 202 LEU A CA 1
ATOM 1590 C C . LEU A 1 202 ? -6.594 -12.549 3.718 1.00 87.62 202 LEU A C 1
ATOM 1592 O O . LEU A 1 202 ? -6.757 -12.743 4.921 1.00 87.62 202 LEU A O 1
ATOM 1596 N N . ASN A 1 203 ? -7.185 -13.301 2.789 1.00 83.25 203 ASN A N 1
ATOM 1597 C CA . ASN A 1 203 ? -7.972 -14.486 3.127 1.00 83.25 203 ASN A CA 1
ATOM 1598 C C . ASN A 1 203 ? -7.085 -15.629 3.639 1.00 83.25 203 ASN A C 1
ATOM 1600 O O . ASN A 1 203 ? -7.492 -16.342 4.553 1.00 83.25 203 ASN A O 1
ATOM 1604 N N . VAL A 1 204 ? -5.887 -15.790 3.068 1.00 83.19 204 VAL A N 1
ATOM 1605 C CA . VAL A 1 204 ? -4.900 -16.792 3.504 1.00 83.19 204 VAL A CA 1
ATOM 1606 C C . VAL A 1 204 ? -4.255 -16.386 4.835 1.00 83.19 204 VAL A C 1
ATOM 1608 O O . VAL A 1 204 ? -4.128 -17.204 5.742 1.00 83.19 204 VAL A O 1
ATOM 1611 N N . HIS A 1 205 ? -3.902 -15.110 4.988 1.00 84.50 205 HIS A N 1
ATOM 1612 C CA . HIS A 1 205 ? -3.212 -14.556 6.151 1.00 84.50 205 HIS A CA 1
ATOM 1613 C C . HIS A 1 205 ? -4.170 -13.756 7.046 1.00 84.50 205 HIS A C 1
ATOM 1615 O O . HIS A 1 205 ? -4.021 -12.545 7.235 1.00 84.50 205 HIS A O 1
ATOM 1621 N N . GLY A 1 206 ? -5.144 -14.449 7.645 1.00 76.88 206 GLY A N 1
ATOM 1622 C CA . GLY A 1 206 ? -6.149 -13.831 8.522 1.00 76.88 206 GLY A CA 1
ATOM 1623 C C . GLY A 1 206 ? -5.562 -13.062 9.717 1.00 76.88 206 GLY A C 1
ATOM 1624 O O . GLY A 1 206 ? -6.146 -12.077 10.161 1.00 76.88 206 GLY A O 1
ATOM 1625 N N . ASP A 1 207 ? -4.378 -13.441 10.209 1.00 76.50 207 ASP A N 1
ATOM 1626 C CA . ASP A 1 207 ? -3.666 -12.712 11.273 1.00 76.50 207 ASP A CA 1
ATOM 1627 C C . ASP A 1 207 ? -3.184 -11.329 10.844 1.00 76.50 207 ASP A C 1
ATOM 1629 O O . ASP A 1 207 ? -3.194 -10.399 11.655 1.00 76.50 207 ASP A O 1
ATOM 1633 N N . VAL A 1 208 ? -2.786 -11.187 9.575 1.00 84.75 208 VAL A N 1
ATOM 1634 C CA . VAL A 1 208 ? -2.449 -9.885 9.000 1.00 84.75 208 VAL A CA 1
ATOM 1635 C C . VAL A 1 208 ? -3.716 -9.058 8.943 1.00 84.75 208 VAL A C 1
ATOM 1637 O O . VAL A 1 208 ? -3.737 -7.994 9.543 1.00 84.75 208 VAL A O 1
ATOM 1640 N N . ARG A 1 209 ? -4.803 -9.572 8.347 1.00 82.62 209 ARG A N 1
ATOM 1641 C CA . ARG A 1 209 ? -6.096 -8.866 8.291 1.00 82.62 209 ARG A CA 1
ATOM 1642 C C . ARG A 1 209 ? -6.529 -8.346 9.667 1.00 82.62 209 ARG A C 1
ATOM 1644 O O . ARG A 1 209 ? -6.827 -7.164 9.802 1.00 82.62 209 ARG A O 1
ATOM 1651 N N . ARG A 1 210 ? -6.509 -9.203 10.693 1.00 75.56 210 ARG A N 1
ATOM 1652 C CA . ARG A 1 210 ? -6.916 -8.856 12.067 1.00 75.56 210 ARG A CA 1
ATOM 1653 C C . ARG A 1 210 ? -6.032 -7.797 12.733 1.00 75.56 210 ARG A C 1
ATOM 1655 O O . ARG A 1 210 ? -6.468 -7.161 13.685 1.00 75.56 210 ARG A O 1
ATOM 1662 N N . ALA A 1 211 ? -4.807 -7.580 12.251 1.00 74.69 211 ALA A N 1
ATOM 1663 C CA . ALA A 1 211 ? -3.932 -6.528 12.766 1.00 74.69 211 ALA A CA 1
ATOM 1664 C C . ALA A 1 211 ? -4.323 -5.117 12.281 1.00 74.69 211 ALA A C 1
ATOM 1666 O O . ALA A 1 211 ? -3.904 -4.134 12.898 1.00 74.69 211 ALA A O 1
ATOM 1667 N N . PHE A 1 212 ? -5.126 -5.003 11.216 1.00 76.69 212 PHE A N 1
ATOM 1668 C CA . PHE A 1 212 ? -5.568 -3.730 10.646 1.00 76.69 212 PHE A CA 1
ATOM 1669 C C . PHE A 1 212 ? -7.013 -3.454 11.035 1.00 76.69 212 PHE A C 1
ATOM 1671 O O . PHE A 1 212 ? -7.931 -4.101 10.540 1.00 76.69 212 PHE A O 1
ATOM 1678 N N . LYS A 1 213 ? -7.229 -2.443 11.882 1.00 67.81 213 LYS A N 1
ATOM 1679 C CA . LYS A 1 213 ? -8.567 -2.088 12.383 1.00 67.81 213 LYS A CA 1
ATOM 1680 C C . LYS A 1 213 ? -9.566 -1.784 11.265 1.00 67.81 213 LYS A C 1
ATOM 1682 O O . LYS A 1 213 ? -10.708 -2.207 11.366 1.00 67.81 213 LYS A O 1
ATOM 1687 N N . ALA A 1 214 ? -9.132 -1.113 10.196 1.00 68.12 214 ALA A N 1
ATOM 1688 C CA . ALA A 1 214 ? -9.988 -0.817 9.043 1.00 68.12 214 ALA A CA 1
ATOM 1689 C C . ALA A 1 214 ? -10.411 -2.076 8.258 1.00 68.12 214 ALA A C 1
ATOM 1691 O O . ALA A 1 214 ? -11.397 -2.047 7.532 1.00 68.12 214 ALA A O 1
ATOM 1692 N N . LEU A 1 215 ? -9.678 -3.187 8.404 1.00 69.25 215 LEU A N 1
ATOM 1693 C CA . LEU A 1 215 ? -9.982 -4.467 7.760 1.00 69.25 215 LEU A CA 1
ATOM 1694 C C . LEU A 1 215 ? -10.571 -5.502 8.720 1.00 69.25 215 LEU A C 1
ATOM 1696 O O . LEU A 1 215 ? -10.902 -6.610 8.286 1.00 69.25 215 LEU A O 1
ATOM 1700 N N . MET A 1 216 ? -10.689 -5.172 10.010 1.00 65.75 216 MET A N 1
ATOM 1701 C CA . MET A 1 216 ? -11.372 -6.030 10.967 1.00 65.75 216 MET A CA 1
ATOM 1702 C C . MET A 1 216 ? -12.826 -6.152 10.540 1.00 65.75 216 MET A C 1
ATOM 1704 O O . MET A 1 216 ? -13.580 -5.179 10.517 1.00 65.75 216 MET A O 1
ATOM 1708 N N . SER A 1 217 ? -13.221 -7.369 10.189 1.00 62.34 217 SER A N 1
ATOM 1709 C CA . SER A 1 217 ? -14.604 -7.630 9.837 1.00 62.34 217 SER A CA 1
ATOM 1710 C C . SER A 1 217 ? -15.458 -7.697 11.106 1.00 62.34 217 SER A C 1
ATOM 1712 O O . SER A 1 217 ? -14.966 -8.026 12.188 1.00 62.34 217 SER A O 1
ATOM 1714 N N . VAL A 1 218 ? -16.759 -7.416 10.980 1.00 57.28 218 VAL A N 1
ATOM 1715 C CA . VAL A 1 218 ? -17.717 -7.624 12.077 1.00 57.28 218 VAL A CA 1
ATOM 1716 C C . VAL A 1 218 ? -17.592 -9.051 12.641 1.00 57.28 218 VAL A C 1
ATOM 1718 O O . VAL A 1 218 ? -17.450 -9.168 13.853 1.00 57.28 218 VAL A O 1
ATOM 1721 N N . PRO A 1 219 ? -17.506 -10.125 11.828 1.00 57.28 219 PRO A N 1
ATOM 1722 C CA . PRO A 1 219 ? -17.201 -11.464 12.332 1.00 57.28 219 PRO A CA 1
ATOM 1723 C C . PRO A 1 219 ? -15.920 -11.577 13.170 1.00 57.28 219 PRO A C 1
ATOM 1725 O O . PRO A 1 219 ? -15.943 -12.287 14.169 1.00 57.28 219 PRO A O 1
ATOM 1728 N N . ASP A 1 220 ? -14.829 -10.889 12.808 1.00 62.38 220 ASP A N 1
ATOM 1729 C CA . ASP A 1 220 ? -13.578 -10.920 13.585 1.00 62.38 220 ASP A CA 1
ATOM 1730 C C . ASP A 1 220 ? -13.789 -10.292 14.976 1.00 62.38 220 ASP A C 1
ATOM 1732 O O . ASP A 1 220 ? -13.438 -10.888 15.991 1.00 62.38 220 ASP A O 1
ATOM 1736 N N . VAL A 1 221 ? -14.448 -9.127 15.032 1.00 63.53 221 VAL A N 1
ATOM 1737 C CA . VAL A 1 221 ? -14.793 -8.442 16.292 1.00 63.53 221 VAL A CA 1
ATOM 1738 C C . VAL A 1 221 ? -15.751 -9.276 17.138 1.00 63.53 221 VAL A C 1
ATOM 1740 O O . VAL A 1 221 ? -15.586 -9.365 18.351 1.00 63.53 221 VAL A O 1
ATOM 1743 N N . LEU A 1 222 ? -16.768 -9.872 16.514 1.00 60.34 222 LEU A N 1
ATOM 1744 C CA . LEU A 1 222 ? -17.761 -10.698 17.197 1.00 60.34 222 LEU A CA 1
ATOM 1745 C C . LEU A 1 222 ? -17.138 -11.989 17.740 1.00 60.34 222 LEU A C 1
ATOM 1747 O O . LEU A 1 222 ? -17.505 -12.403 18.836 1.00 60.34 222 LEU A O 1
ATOM 1751 N N . ALA A 1 223 ? -16.205 -12.606 17.010 1.00 64.62 223 ALA A N 1
ATOM 1752 C CA . ALA A 1 223 ? -15.470 -13.779 17.476 1.00 64.62 223 ALA A CA 1
ATOM 1753 C C . ALA A 1 223 ? -14.609 -13.447 18.706 1.00 64.62 223 ALA A C 1
ATOM 1755 O O . ALA A 1 223 ? -14.643 -14.187 19.688 1.00 64.62 223 ALA A O 1
ATOM 1756 N N . ASP A 1 224 ? -13.912 -12.307 18.686 1.00 65.56 224 ASP A N 1
ATOM 1757 C CA . ASP A 1 224 ? -13.092 -11.853 19.814 1.00 65.56 224 ASP A CA 1
ATOM 1758 C C . ASP A 1 224 ? -13.954 -11.424 21.017 1.00 65.56 224 ASP A C 1
ATOM 1760 O O . ASP A 1 224 ? -13.647 -11.765 22.157 1.00 65.56 224 ASP A O 1
ATOM 1764 N N . LEU A 1 225 ? -15.067 -10.716 20.788 1.00 62.09 225 LEU A N 1
ATOM 1765 C CA . LEU A 1 225 ? -15.991 -10.306 21.851 1.00 62.09 225 LEU A CA 1
ATOM 1766 C C . LEU A 1 225 ? -16.712 -11.499 22.478 1.00 62.09 225 LEU A C 1
ATOM 1768 O O . LEU A 1 225 ? -16.825 -11.546 23.697 1.00 62.09 225 LEU A O 1
ATOM 1772 N N . ALA A 1 226 ? -17.157 -12.474 21.682 1.00 59.91 226 ALA A N 1
ATOM 1773 C CA . ALA A 1 226 ? -17.759 -13.701 22.200 1.00 59.91 226 ALA A CA 1
ATOM 1774 C C . ALA A 1 226 ? -16.767 -14.512 23.050 1.00 59.91 226 ALA A C 1
ATOM 1776 O O . ALA A 1 226 ? -17.171 -15.139 24.022 1.00 59.91 226 ALA A O 1
ATOM 1777 N N . ALA A 1 227 ? -15.469 -14.458 22.734 1.00 62.47 227 ALA A N 1
ATOM 1778 C CA . ALA A 1 227 ? -14.426 -15.066 23.559 1.00 62.47 227 ALA A CA 1
ATOM 1779 C C . ALA A 1 227 ? -14.169 -14.313 24.883 1.00 62.47 227 ALA A C 1
ATOM 1781 O O . ALA A 1 227 ? -13.577 -14.879 25.800 1.00 62.47 227 ALA A O 1
ATOM 1782 N N . LEU A 1 228 ? -14.591 -13.047 24.990 1.00 59.19 228 LEU A N 1
ATOM 1783 C CA . LEU A 1 228 ? -14.360 -12.169 26.146 1.00 59.19 228 LEU A CA 1
ATOM 1784 C C . LEU A 1 228 ? -15.619 -11.908 26.993 1.00 59.19 228 LEU A C 1
ATOM 1786 O O . LEU A 1 228 ? -15.518 -11.286 28.052 1.00 59.19 228 LEU A O 1
ATOM 1790 N N . SER A 1 229 ? -16.798 -12.336 26.539 1.00 59.00 229 SER A N 1
ATOM 1791 C CA . SER A 1 229 ? -18.088 -11.995 27.142 1.00 59.00 229 SER A CA 1
ATOM 1792 C C . SER A 1 229 ? -19.003 -13.217 27.240 1.00 59.00 229 SER A C 1
ATOM 1794 O O . SER A 1 229 ? -19.571 -13.644 26.239 1.00 59.00 229 SER A O 1
ATOM 1796 N N . ASP A 1 230 ? -19.282 -13.656 28.469 1.00 63.53 230 ASP A N 1
ATOM 1797 C CA . ASP A 1 230 ? -20.371 -14.601 28.775 1.00 63.53 230 ASP A CA 1
ATOM 1798 C C . ASP A 1 230 ? -21.754 -13.921 28.867 1.00 63.53 230 ASP A C 1
ATOM 1800 O O . ASP A 1 230 ? -22.772 -14.582 29.073 1.00 63.53 230 ASP A O 1
ATOM 1804 N N . THR A 1 231 ? -21.817 -12.588 28.770 1.00 65.00 231 THR A N 1
ATOM 1805 C CA . THR A 1 231 ? -23.012 -11.802 29.124 1.00 65.00 231 THR A CA 1
ATOM 1806 C C . THR A 1 231 ? -23.881 -11.400 27.939 1.00 65.00 231 THR A C 1
ATOM 1808 O O . THR A 1 231 ? -25.040 -11.043 28.147 1.00 65.00 231 THR A O 1
ATOM 1811 N N . LEU A 1 232 ? -23.359 -11.466 26.710 1.00 63.31 232 LEU A N 1
ATOM 1812 C CA . LEU A 1 232 ? -24.115 -11.164 25.498 1.00 63.31 232 LEU A CA 1
ATOM 1813 C C . LEU A 1 232 ? -23.906 -12.255 24.439 1.00 63.31 232 LEU A C 1
ATOM 1815 O O . LEU A 1 232 ? -22.784 -12.424 23.954 1.00 63.31 232 LEU A O 1
ATOM 1819 N N . PRO A 1 233 ? -24.958 -12.988 24.043 1.00 67.38 233 PRO A N 1
ATOM 1820 C CA . PRO A 1 233 ? -24.829 -13.985 22.995 1.00 67.38 233 PRO A CA 1
ATOM 1821 C C . PRO A 1 233 ? -24.547 -13.313 21.642 1.00 67.38 233 PRO A C 1
ATOM 1823 O O . PRO A 1 233 ? -25.097 -12.260 21.316 1.00 67.38 233 PRO A O 1
ATOM 1826 N N . THR A 1 234 ? -23.697 -13.940 20.822 1.00 63.56 234 THR A N 1
ATOM 1827 C CA . THR A 1 234 ? -23.146 -13.366 19.576 1.00 63.56 234 THR A CA 1
ATOM 1828 C C . THR A 1 234 ? -24.213 -12.856 18.599 1.00 63.56 234 THR A C 1
ATOM 1830 O O . THR A 1 234 ? -23.967 -11.899 17.871 1.00 63.56 234 THR A O 1
ATOM 1833 N N . HIS A 1 235 ? -25.407 -13.460 18.600 1.00 70.75 235 HIS A N 1
ATOM 1834 C CA . HIS A 1 235 ? -26.514 -13.087 17.714 1.00 70.75 235 HIS A CA 1
ATOM 1835 C C . HIS A 1 235 ? -27.228 -11.780 18.108 1.00 70.75 235 HIS A C 1
ATOM 1837 O O . HIS A 1 235 ? -27.907 -11.199 17.270 1.00 70.75 235 HIS A O 1
ATOM 1843 N N . GLU A 1 236 ? -27.062 -11.291 19.341 1.00 70.75 236 GLU A N 1
ATOM 1844 C CA . GLU A 1 236 ? -27.662 -10.030 19.818 1.00 70.75 236 GLU A CA 1
ATOM 1845 C C . GLU A 1 236 ? -26.656 -8.865 19.848 1.00 70.75 236 GLU A C 1
ATOM 1847 O O . GLU A 1 236 ? -27.014 -7.710 20.091 1.00 70.75 236 GLU A O 1
ATOM 1852 N N . LEU A 1 237 ? -25.377 -9.158 19.602 1.00 69.75 237 LEU A N 1
ATOM 1853 C CA . LEU A 1 237 ? -24.269 -8.233 19.819 1.00 69.75 237 LEU A CA 1
ATOM 1854 C C . LEU A 1 237 ? -24.274 -7.047 18.844 1.00 69.75 237 LEU A C 1
ATOM 1856 O O . LEU A 1 237 ? -24.019 -5.917 19.261 1.00 69.75 237 LEU A O 1
ATOM 1860 N N . GLU A 1 238 ? -24.635 -7.264 17.576 1.00 68.38 238 GLU A N 1
ATOM 1861 C CA . GLU A 1 238 ? -24.775 -6.183 16.588 1.00 68.38 238 GLU A CA 1
ATOM 1862 C C . GLU A 1 238 ? -25.835 -5.157 17.021 1.00 68.38 238 GLU A C 1
ATOM 1864 O O . GLU A 1 238 ? -25.556 -3.955 17.095 1.00 68.38 238 GLU A O 1
ATOM 1869 N N . ASP A 1 239 ? -27.036 -5.627 17.360 1.00 73.25 239 ASP A N 1
ATOM 1870 C CA . ASP A 1 239 ? -28.146 -4.773 17.785 1.00 73.25 239 ASP A CA 1
ATOM 1871 C C . ASP A 1 239 ? -27.859 -4.076 19.118 1.00 73.25 239 ASP A C 1
ATOM 1873 O O . ASP A 1 239 ? -28.178 -2.892 19.286 1.00 73.25 239 ASP A O 1
ATOM 1877 N N . GLY A 1 240 ? -27.211 -4.776 20.053 1.00 76.38 240 GLY A N 1
ATOM 1878 C CA . GLY A 1 240 ? -26.770 -4.220 21.330 1.00 76.38 240 GLY A CA 1
ATOM 1879 C C . GLY A 1 240 ? -25.778 -3.069 21.153 1.00 76.38 240 GLY A C 1
ATOM 1880 O O . GLY A 1 240 ? -25.995 -1.975 21.687 1.00 76.38 240 GLY A O 1
ATOM 1881 N N . LEU A 1 241 ? -24.729 -3.271 20.347 1.00 75.12 241 LEU A N 1
ATOM 1882 C CA . LEU A 1 241 ? -23.715 -2.250 20.064 1.00 75.12 241 LEU A CA 1
ATOM 1883 C C . LEU A 1 241 ? -24.305 -1.046 19.325 1.00 75.12 241 LEU A C 1
ATOM 1885 O O . LEU A 1 241 ? -23.993 0.095 19.671 1.00 75.12 241 LEU A O 1
ATOM 1889 N N . ARG A 1 242 ? -25.209 -1.264 18.361 1.00 76.69 242 ARG A N 1
ATOM 1890 C CA . ARG A 1 242 ? -25.915 -0.177 17.658 1.00 76.69 242 ARG A CA 1
ATOM 1891 C C . ARG A 1 242 ? -26.768 0.651 18.598 1.00 76.69 242 ARG A C 1
ATOM 1893 O O . ARG A 1 242 ? -26.728 1.882 18.552 1.00 76.69 242 ARG A O 1
ATOM 1900 N N . ARG A 1 243 ? -27.543 -0.014 19.455 1.00 79.38 243 ARG A N 1
ATOM 1901 C CA . ARG A 1 243 ? -28.404 0.655 20.432 1.00 79.38 243 ARG A CA 1
ATOM 1902 C C . ARG A 1 243 ? -27.562 1.471 21.405 1.00 79.38 243 ARG A C 1
ATOM 1904 O O . ARG A 1 243 ? -27.875 2.635 21.638 1.00 79.38 243 ARG A O 1
ATOM 1911 N N . HIS A 1 244 ? -26.457 0.906 21.890 1.00 80.06 244 HIS A N 1
ATOM 1912 C CA . HIS A 1 244 ? -25.511 1.619 22.740 1.00 80.06 244 HIS A CA 1
ATOM 1913 C C . HIS A 1 244 ? -24.895 2.833 22.031 1.00 80.06 244 HIS A C 1
ATOM 1915 O O . HIS A 1 244 ? -24.965 3.938 22.563 1.00 80.06 244 HIS A O 1
ATOM 1921 N N . ALA A 1 245 ? -24.356 2.665 20.818 1.00 78.25 245 ALA A N 1
ATOM 1922 C CA . ALA A 1 245 ? -23.745 3.749 20.049 1.00 78.25 245 ALA A CA 1
ATOM 1923 C C . ALA A 1 245 ? -24.740 4.883 19.760 1.00 78.25 245 ALA A C 1
ATOM 1925 O O . ALA A 1 245 ? -24.395 6.050 19.927 1.00 78.25 245 ALA A O 1
ATOM 1926 N N . ARG A 1 246 ? -25.990 4.557 19.401 1.00 80.50 246 ARG A N 1
ATOM 1927 C CA . ARG A 1 246 ? -27.059 5.544 19.185 1.00 80.50 246 ARG A CA 1
ATOM 1928 C C . ARG A 1 246 ? -27.397 6.300 20.469 1.00 80.50 246 ARG A C 1
ATOM 1930 O O . ARG A 1 246 ? -27.460 7.526 20.449 1.00 80.50 246 ARG A O 1
ATOM 1937 N N . THR A 1 247 ? -27.589 5.590 21.580 1.00 81.00 247 THR A N 1
ATOM 1938 C CA . THR A 1 247 ? -27.883 6.209 22.880 1.00 81.00 247 THR A CA 1
ATOM 1939 C C . THR A 1 247 ? -26.726 7.096 23.346 1.00 81.00 247 THR A C 1
ATOM 1941 O O . THR A 1 247 ? -26.952 8.226 23.771 1.00 81.00 247 THR A O 1
ATOM 1944 N N . ALA A 1 248 ? -25.483 6.634 23.212 1.00 80.44 248 ALA A N 1
ATOM 1945 C CA . ALA A 1 248 ? -24.296 7.387 23.601 1.00 80.44 248 ALA A CA 1
ATOM 1946 C C . ALA A 1 248 ? -24.036 8.599 22.687 1.00 80.44 248 ALA A C 1
ATOM 1948 O O . ALA A 1 248 ? -23.605 9.644 23.166 1.00 80.44 248 ALA A O 1
ATOM 1949 N N . LEU A 1 249 ? -24.338 8.510 21.387 1.00 80.94 249 LEU A N 1
ATOM 1950 C CA . LEU A 1 249 ? -24.242 9.648 20.464 1.00 80.94 249 LEU A CA 1
ATOM 1951 C C . LEU A 1 249 ? -25.231 10.763 20.838 1.00 80.94 249 LEU A C 1
ATOM 1953 O O . LEU A 1 249 ? -24.868 11.936 20.828 1.00 80.94 249 LEU A O 1
ATOM 1957 N N . LEU A 1 250 ? -26.456 10.397 21.227 1.00 77.94 250 LEU A N 1
ATOM 1958 C CA . LEU A 1 250 ? -27.481 11.353 21.657 1.00 77.94 250 LEU A CA 1
ATOM 1959 C C . LEU A 1 250 ? -27.184 11.971 23.032 1.00 77.94 250 LEU A C 1
ATOM 1961 O O . LEU A 1 250 ? -27.461 13.153 23.245 1.00 77.94 250 LEU A O 1
ATOM 1965 N N . ASN A 1 251 ? -26.623 11.187 23.957 1.00 76.44 251 ASN A N 1
ATOM 1966 C CA . ASN A 1 251 ? -26.460 11.597 25.354 1.00 76.44 251 ASN A CA 1
ATOM 1967 C C . ASN A 1 251 ? -25.084 12.212 25.663 1.00 76.44 251 ASN A C 1
ATOM 1969 O O . ASN A 1 251 ? -25.014 13.195 26.400 1.00 76.44 251 ASN A O 1
ATOM 1973 N N . ASP A 1 252 ? -23.997 11.699 25.077 1.00 72.81 252 ASP A N 1
ATOM 1974 C CA . ASP A 1 252 ? -22.626 12.150 25.377 1.00 72.81 252 ASP A CA 1
ATOM 1975 C C . ASP A 1 252 ? -22.171 13.323 24.488 1.00 72.81 252 ASP A C 1
ATOM 1977 O O . ASP A 1 252 ? -21.047 13.814 24.629 1.00 72.81 252 ASP A O 1
ATOM 1981 N N . GLY A 1 253 ? -23.006 13.753 23.533 1.00 66.19 253 GLY A N 1
ATOM 1982 C CA . GLY A 1 253 ? -22.718 14.864 22.618 1.00 66.19 253 GLY A CA 1
ATOM 1983 C C . GLY A 1 253 ? -22.779 16.243 23.278 1.00 66.19 253 GLY A C 1
ATOM 1984 O O . GLY A 1 253 ? -22.352 17.224 22.679 1.00 66.19 253 GLY A O 1
ATOM 1985 N N . LYS A 1 254 ? -23.270 16.318 24.518 1.00 72.88 254 LYS A N 1
ATOM 1986 C CA . LYS A 1 254 ? -23.468 17.559 25.268 1.00 72.88 254 LYS A CA 1
ATOM 1987 C C . LYS A 1 254 ? -22.294 17.853 26.203 1.00 72.88 254 LYS A C 1
ATOM 1989 O O . LYS A 1 254 ? -21.860 16.985 26.964 1.00 72.88 254 LYS A O 1
ATOM 1994 N N . LEU A 1 255 ? -21.813 19.092 26.171 1.00 69.75 255 LEU A N 1
ATOM 1995 C CA . LEU A 1 255 ? -20.895 19.661 27.157 1.00 69.75 255 LEU A CA 1
ATOM 1996 C C . LEU A 1 255 ? -21.677 20.545 28.117 1.00 69.75 255 LEU A C 1
ATOM 1998 O O . LEU A 1 255 ? -22.520 21.334 27.694 1.00 69.75 255 LEU A O 1
ATOM 2002 N N . TYR A 1 256 ? -21.360 20.421 29.400 1.00 69.94 256 TYR A N 1
ATOM 2003 C CA . TYR A 1 256 ? -21.907 21.265 30.450 1.00 69.94 256 TYR A CA 1
ATOM 2004 C C . TYR A 1 256 ? -20.802 22.192 30.942 1.00 69.94 256 TYR A C 1
ATOM 2006 O O . TYR A 1 256 ? -19.810 21.733 31.503 1.00 69.94 256 TYR A O 1
ATOM 2014 N N . PHE A 1 257 ? -20.974 23.496 30.746 1.00 64.94 257 PHE A N 1
ATOM 2015 C CA . PHE A 1 257 ? -20.033 24.519 31.209 1.00 64.94 257 PHE A CA 1
ATOM 2016 C C . PHE A 1 257 ? -20.377 24.980 32.632 1.00 64.94 257 PHE A C 1
ATOM 2018 O O . PHE A 1 257 ? -20.443 26.170 32.919 1.00 64.94 257 PHE A O 1
ATOM 2025 N N . ALA A 1 258 ? -20.632 24.032 33.536 1.00 56.03 258 ALA A N 1
ATOM 2026 C CA . ALA A 1 258 ? -21.040 24.343 34.907 1.00 56.03 258 ALA A CA 1
ATOM 2027 C C . ALA A 1 258 ? -19.875 24.828 35.799 1.00 56.03 258 ALA A C 1
ATOM 2029 O O . ALA A 1 258 ? -20.110 25.352 36.882 1.00 56.03 258 ALA A O 1
ATOM 2030 N N . GLU A 1 259 ? -18.622 24.693 35.352 1.00 50.38 259 GLU A N 1
ATOM 2031 C CA . GLU A 1 259 ? -17.431 25.051 36.144 1.00 50.38 259 GLU A CA 1
ATOM 2032 C C . GLU A 1 259 ? -17.005 26.528 36.034 1.00 50.38 259 GLU A C 1
ATOM 2034 O O . GLU A 1 259 ? -16.091 26.944 36.740 1.00 50.38 259 GLU A O 1
ATOM 2039 N N . ALA A 1 260 ? -17.671 27.346 35.207 1.00 53.56 260 ALA A N 1
ATOM 2040 C CA . ALA A 1 260 ? -17.317 28.760 35.000 1.00 53.56 260 ALA A CA 1
ATOM 2041 C C . ALA A 1 260 ? -18.395 29.764 35.467 1.00 53.56 260 ALA A C 1
ATOM 2043 O O . ALA A 1 260 ? -18.386 30.919 35.048 1.00 53.56 260 ALA A O 1
ATOM 2044 N N . GLY A 1 261 ? -19.330 29.342 36.329 1.00 51.75 261 GLY A N 1
ATOM 2045 C CA . GLY A 1 261 ? -20.285 30.245 36.993 1.00 51.75 261 GLY A CA 1
ATOM 2046 C C . GLY A 1 261 ? -21.408 30.818 36.113 1.00 51.75 261 GLY A C 1
ATOM 2047 O O . GLY A 1 261 ? -22.053 31.779 36.525 1.00 51.75 261 GLY A O 1
ATOM 2048 N N . GLY A 1 262 ? -21.650 30.251 34.927 1.00 53.56 262 GLY A N 1
ATOM 2049 C CA . GLY A 1 262 ? -22.747 30.623 34.024 1.00 53.56 262 GLY A CA 1
ATOM 2050 C C . GLY A 1 262 ? -23.846 29.559 33.928 1.00 53.56 262 GLY A C 1
ATOM 2051 O O . GLY A 1 262 ? -23.667 28.430 34.387 1.00 53.56 262 GLY A O 1
ATOM 2052 N N . ASP A 1 263 ? -24.981 29.936 33.327 1.00 55.38 263 ASP A N 1
ATOM 2053 C CA . ASP A 1 263 ? -26.171 29.092 33.155 1.00 55.38 263 ASP A CA 1
ATOM 2054 C C . ASP A 1 263 ? -25.838 27.679 32.655 1.00 55.38 263 ASP A C 1
ATOM 2056 O O . ASP A 1 263 ? -25.054 27.490 31.723 1.00 55.38 263 ASP A O 1
ATOM 2060 N N . SER A 1 264 ? -26.522 26.685 33.233 1.00 57.22 264 SER A N 1
ATOM 2061 C CA . SER A 1 264 ? -26.389 25.238 32.965 1.00 57.22 264 SER A CA 1
ATOM 2062 C C . SER A 1 264 ? -26.816 24.788 31.554 1.00 57.22 264 SER A C 1
ATOM 2064 O O . SER A 1 264 ? -27.178 23.631 31.331 1.00 57.22 264 SER A O 1
ATOM 2066 N N . SER A 1 265 ? -26.777 25.693 30.578 1.00 62.38 265 SER A N 1
ATOM 2067 C CA . SER A 1 265 ? -27.064 25.396 29.184 1.00 62.38 265 SER A CA 1
ATOM 2068 C C . SER A 1 265 ? -26.026 24.419 28.622 1.00 62.38 265 SER A C 1
ATOM 2070 O O . SER A 1 265 ? -24.816 24.644 28.665 1.00 62.38 265 SER A O 1
ATOM 2072 N N . SER A 1 266 ? -26.511 23.280 28.128 1.00 67.62 266 SER A N 1
ATOM 2073 C CA . SER A 1 266 ? -25.674 22.300 27.446 1.00 67.62 266 SER A CA 1
ATOM 2074 C C . SER A 1 266 ? -25.455 22.725 25.999 1.00 67.62 266 SER A C 1
ATOM 2076 O O . SER A 1 266 ? -26.439 22.969 25.298 1.00 67.62 266 SER A O 1
ATOM 2078 N N . VAL A 1 267 ? -24.212 22.723 25.526 1.00 74.88 267 VAL A N 1
ATOM 2079 C CA . VAL A 1 267 ? -23.894 22.962 24.107 1.00 74.88 267 VAL A CA 1
ATOM 2080 C C . VAL A 1 267 ? -23.404 21.666 23.476 1.00 74.88 267 VAL A C 1
ATOM 2082 O O . VAL A 1 267 ? -22.794 20.832 24.151 1.00 74.88 267 VAL A O 1
ATOM 2085 N N . GLN A 1 268 ? -23.687 21.462 22.192 1.00 78.75 268 GLN A N 1
ATOM 2086 C CA . GLN A 1 268 ? -23.169 20.298 21.486 1.00 78.75 268 GLN A CA 1
ATOM 2087 C C . GLN A 1 268 ? -21.657 20.432 21.280 1.00 78.75 268 GLN A C 1
ATOM 2089 O O . GLN A 1 268 ? -21.169 21.489 20.892 1.00 78.75 268 GLN A O 1
ATOM 2094 N N . VAL A 1 269 ? -20.908 19.346 21.495 1.00 80.25 269 VAL A N 1
ATOM 2095 C CA . VAL A 1 269 ? -19.440 19.318 21.343 1.00 80.25 269 VAL A CA 1
ATOM 2096 C C . VAL A 1 269 ? -19.012 19.815 19.958 1.00 80.25 269 VAL A C 1
ATOM 2098 O O . VAL A 1 269 ? -18.029 20.540 19.852 1.00 80.25 269 VAL A O 1
ATOM 2101 N N . HIS A 1 270 ? -19.742 19.442 18.903 1.00 76.19 270 HIS A N 1
ATOM 2102 C CA . HIS A 1 270 ? -19.392 19.794 17.524 1.00 76.19 270 HIS A CA 1
ATOM 2103 C C . HIS A 1 270 ? -19.592 21.278 17.189 1.00 76.19 270 HIS A C 1
ATOM 2105 O O . HIS A 1 270 ? -18.984 21.748 16.235 1.00 76.19 270 HIS A O 1
ATOM 2111 N N . ASP A 1 271 ? -20.372 22.014 17.985 1.00 77.31 271 ASP A N 1
ATOM 2112 C CA . ASP A 1 271 ? -20.585 23.453 17.787 1.00 77.31 271 ASP A CA 1
ATOM 2113 C C . ASP A 1 271 ? -19.461 24.302 18.404 1.00 77.31 271 ASP A C 1
ATOM 2115 O O . ASP A 1 271 ? -19.301 25.472 18.064 1.00 77.31 271 ASP A O 1
ATOM 2119 N N . VAL A 1 272 ? -18.684 23.728 19.331 1.00 77.38 272 VAL A N 1
ATOM 2120 C CA . VAL A 1 272 ? -17.686 24.458 20.138 1.00 77.38 272 VAL A CA 1
ATOM 2121 C C . VAL A 1 272 ? -16.270 23.904 20.020 1.00 77.38 272 VAL A C 1
ATOM 2123 O O . VAL A 1 272 ? -15.325 24.521 20.510 1.00 77.38 272 VAL A O 1
ATOM 2126 N N . ALA A 1 273 ? -16.095 22.731 19.411 1.00 79.56 273 ALA A N 1
ATOM 2127 C CA . ALA A 1 273 ? -14.778 22.142 19.245 1.00 79.56 273 ALA A CA 1
ATOM 2128 C C . ALA A 1 273 ? -13.978 22.887 18.168 1.00 79.56 273 ALA A C 1
ATOM 2130 O O . ALA A 1 273 ? -14.418 23.045 17.033 1.00 79.56 273 ALA A O 1
ATOM 2131 N N . VAL A 1 274 ? -12.767 23.303 18.535 1.00 79.81 274 VAL A N 1
ATOM 2132 C CA . VAL A 1 274 ? -11.817 23.968 17.641 1.00 79.81 274 VAL A CA 1
ATOM 2133 C C . VAL A 1 274 ? -10.666 23.010 17.370 1.00 79.81 274 VAL A C 1
ATOM 2135 O O . VAL A 1 274 ? -10.062 22.487 18.309 1.00 79.81 274 VAL A O 1
ATOM 2138 N N . ASP A 1 275 ? -10.363 22.780 16.094 1.00 81.00 275 ASP A N 1
ATOM 2139 C CA . ASP A 1 275 ? -9.207 21.977 15.703 1.00 81.00 275 ASP A CA 1
ATOM 2140 C C . ASP A 1 275 ? -7.919 22.761 15.984 1.00 81.00 275 ASP A C 1
ATOM 2142 O O . ASP A 1 275 ? -7.695 23.849 15.445 1.00 81.00 275 ASP A O 1
ATOM 2146 N N . LEU A 1 276 ? -7.095 22.233 16.888 1.00 80.81 276 LEU A N 1
ATOM 2147 C CA . LEU A 1 276 ? -5.903 22.927 17.357 1.00 80.81 276 LEU A CA 1
ATOM 2148 C C . LEU A 1 276 ? -4.727 22.698 16.403 1.00 80.81 276 LEU A C 1
ATOM 2150 O O . LEU A 1 276 ? -4.502 21.566 15.968 1.00 80.81 276 LEU A O 1
ATOM 2154 N N . PRO A 1 277 ? -3.915 23.732 16.121 1.00 78.50 277 PRO A N 1
ATOM 2155 C CA . PRO A 1 277 ? -2.656 23.537 15.424 1.00 78.50 277 PRO A CA 1
ATOM 2156 C C . PRO A 1 277 ? -1.670 22.785 16.327 1.00 78.50 277 PRO A C 1
ATOM 2158 O O . PRO A 1 277 ? -1.414 23.177 17.465 1.00 78.50 277 PRO A O 1
ATOM 2161 N N . VAL A 1 278 ? -1.079 21.724 15.792 1.00 75.50 278 VAL A N 1
ATOM 2162 C CA . VAL A 1 278 ? 0.042 20.993 16.372 1.00 75.50 278 VAL A CA 1
ATOM 2163 C C . VAL A 1 278 ? 1.324 21.470 15.704 1.00 75.50 278 VAL A C 1
ATOM 2165 O O . VAL A 1 278 ? 1.467 21.453 14.477 1.00 75.50 278 VAL A O 1
ATOM 2168 N N . LEU A 1 279 ? 2.271 21.898 16.532 1.00 70.75 279 LEU A N 1
ATOM 2169 C CA . LEU A 1 279 ? 3.641 22.143 16.111 1.00 70.75 279 LEU A CA 1
ATOM 2170 C C . LEU A 1 279 ? 4.374 20.796 16.126 1.00 70.75 279 LEU A C 1
ATOM 2172 O O . LEU A 1 279 ? 4.388 20.119 17.153 1.00 70.75 279 LEU A O 1
ATOM 2176 N N . GLY A 1 280 ? 4.931 20.382 14.985 1.00 62.25 280 GLY A N 1
ATOM 2177 C CA . GLY A 1 280 ? 5.744 19.164 14.909 1.00 62.25 280 GLY A CA 1
ATOM 2178 C C . GLY A 1 280 ? 6.963 19.235 15.837 1.00 62.25 280 GLY A C 1
ATOM 2179 O O . GLY A 1 280 ? 7.403 20.326 16.198 1.00 62.25 280 GLY A O 1
ATOM 2180 N N . ALA A 1 281 ? 7.532 18.085 16.209 1.00 53.53 281 ALA A N 1
ATOM 2181 C CA . ALA A 1 281 ? 8.760 18.028 17.014 1.00 53.53 281 ALA A CA 1
ATOM 2182 C C . ALA A 1 281 ? 9.906 18.845 16.375 1.00 53.53 281 ALA A C 1
ATOM 2184 O O . ALA A 1 281 ? 10.659 19.519 17.077 1.00 53.53 281 ALA A O 1
ATOM 2185 N N . ASP A 1 282 ? 9.937 18.890 15.043 1.00 49.06 282 ASP A N 1
ATOM 2186 C CA . ASP A 1 282 ? 10.843 19.676 14.198 1.00 49.06 282 ASP A CA 1
ATOM 2187 C C . ASP A 1 282 ? 10.727 21.201 14.416 1.00 49.06 282 ASP A C 1
ATOM 2189 O O . ASP A 1 282 ? 11.598 21.960 14.008 1.00 49.06 282 ASP A O 1
ATOM 2193 N N . ALA A 1 283 ? 9.640 21.677 15.035 1.00 44.44 283 ALA A N 1
ATOM 2194 C CA . ALA A 1 283 ? 9.438 23.084 15.382 1.00 44.44 283 ALA A CA 1
ATOM 2195 C C . ALA A 1 283 ? 9.978 23.441 16.780 1.00 44.44 283 ALA A C 1
ATOM 2197 O O . ALA A 1 283 ? 10.162 24.619 17.081 1.00 44.44 283 ALA A O 1
ATOM 2198 N N . LEU A 1 284 ? 10.204 22.440 17.639 1.00 45.34 284 LEU A N 1
ATOM 2199 C CA . LEU A 1 284 ? 10.745 22.596 18.995 1.00 45.34 284 LEU A CA 1
ATOM 2200 C C . LEU A 1 284 ? 12.247 22.265 19.065 1.00 45.34 284 LEU A C 1
ATOM 2202 O O . LEU A 1 284 ? 12.909 22.648 20.029 1.00 45.34 284 LEU A O 1
ATOM 2206 N N . GLY A 1 285 ? 12.788 21.588 18.047 1.00 43.31 285 GLY A N 1
ATOM 2207 C CA . GLY A 1 285 ? 14.214 21.331 17.865 1.00 43.31 285 GLY A CA 1
ATOM 2208 C C . GLY A 1 285 ? 14.727 21.960 16.572 1.00 43.31 285 GLY A C 1
ATOM 2209 O O . GLY A 1 285 ? 14.203 21.687 15.500 1.00 43.31 285 GLY A O 1
ATOM 2210 N N . ASN A 1 286 ? 15.764 22.792 16.671 1.00 40.59 286 ASN A N 1
ATOM 2211 C CA . ASN A 1 286 ? 16.482 23.351 15.526 1.00 40.59 286 ASN A CA 1
ATOM 2212 C C . ASN A 1 286 ? 17.142 22.231 14.692 1.00 40.59 286 ASN A C 1
ATOM 2214 O O . ASN A 1 286 ? 18.311 21.926 14.910 1.00 40.59 286 ASN A O 1
ATOM 2218 N N . GLU A 1 287 ? 16.436 21.639 13.730 1.00 41.12 287 GLU A N 1
ATOM 2219 C CA . GLU A 1 287 ? 17.059 20.921 12.609 1.00 41.12 287 GLU A CA 1
ATOM 2220 C C . GLU A 1 287 ? 17.372 21.954 11.506 1.00 41.12 287 GLU A C 1
ATOM 2222 O O . GLU A 1 287 ? 16.454 22.484 10.866 1.00 41.12 287 GLU A O 1
ATOM 2227 N N . PRO A 1 288 ? 18.651 22.311 11.278 1.00 39.88 288 PRO A N 1
ATOM 2228 C CA . PRO A 1 288 ? 19.018 23.269 10.250 1.00 39.88 288 PRO A CA 1
ATOM 2229 C C . PRO A 1 288 ? 18.919 22.583 8.886 1.00 39.88 288 PRO A C 1
ATOM 2231 O O . PRO A 1 288 ? 19.840 21.885 8.465 1.00 39.88 288 PRO A O 1
ATOM 2234 N N . GLY A 1 289 ? 17.807 22.782 8.174 1.00 45.09 289 GLY A N 1
ATOM 2235 C CA . GLY A 1 289 ? 17.725 22.318 6.787 1.00 45.09 289 GLY A CA 1
ATOM 2236 C C . GLY A 1 289 ? 16.359 22.196 6.122 1.00 45.09 289 GLY A C 1
ATOM 2237 O O . GLY A 1 289 ? 16.348 21.806 4.958 1.00 45.09 289 GLY A O 1
ATOM 2238 N N . ASN A 1 290 ? 15.231 22.507 6.775 1.00 46.78 290 ASN A N 1
ATOM 2239 C CA . ASN A 1 290 ? 13.934 22.479 6.090 1.00 46.78 290 ASN A CA 1
ATOM 2240 C C . ASN A 1 290 ? 13.613 23.850 5.444 1.00 46.78 290 ASN A C 1
ATOM 2242 O O . ASN A 1 290 ? 13.318 24.797 6.177 1.00 46.78 290 ASN A O 1
ATOM 2246 N N . PRO A 1 291 ? 13.668 23.994 4.103 1.00 47.41 291 PRO A N 1
ATOM 2247 C CA . PRO A 1 291 ? 13.395 25.259 3.414 1.00 47.41 291 PRO A CA 1
ATOM 2248 C C . PRO A 1 291 ? 11.926 25.712 3.491 1.00 47.41 291 PRO A C 1
ATOM 2250 O O . PRO A 1 291 ? 11.654 26.870 3.185 1.00 47.41 291 PRO A O 1
ATOM 2253 N N . ASP A 1 292 ? 11.004 24.849 3.938 1.00 48.94 292 ASP A N 1
ATOM 2254 C CA . ASP A 1 292 ? 9.556 25.115 3.933 1.00 48.94 292 ASP A CA 1
ATOM 2255 C C . ASP A 1 292 ? 8.970 25.524 5.307 1.00 48.94 292 ASP A C 1
ATOM 2257 O O . ASP A 1 292 ? 7.760 25.712 5.444 1.00 48.94 292 ASP A O 1
ATOM 2261 N N . GLY A 1 293 ? 9.808 25.729 6.333 1.00 52.19 293 GLY A N 1
ATOM 2262 C CA . GLY A 1 293 ? 9.361 26.117 7.679 1.00 52.19 293 GLY A CA 1
ATOM 2263 C C . GLY A 1 293 ? 8.666 24.984 8.461 1.00 52.19 293 GLY A C 1
ATOM 2264 O O . GLY A 1 293 ? 8.547 23.861 7.971 1.00 52.19 293 GLY A O 1
ATOM 2265 N N . PRO A 1 294 ? 8.242 25.226 9.719 1.00 55.75 294 PRO A N 1
ATOM 2266 C CA . PRO A 1 294 ? 7.612 24.197 10.539 1.00 55.75 294 PRO A CA 1
ATOM 2267 C C . PRO A 1 294 ? 6.245 23.807 9.966 1.00 55.75 294 PRO A C 1
ATOM 2269 O O . PRO A 1 294 ? 5.332 24.633 9.874 1.00 55.75 294 PRO A O 1
ATOM 2272 N N . THR A 1 295 ? 6.087 22.528 9.624 1.00 56.69 295 THR A N 1
ATOM 2273 C CA . THR A 1 295 ? 4.831 21.965 9.122 1.00 56.69 295 THR A CA 1
ATOM 2274 C C . THR A 1 295 ? 3.756 22.068 10.206 1.00 56.69 295 THR A C 1
ATOM 2276 O O . THR A 1 295 ? 3.750 21.299 11.168 1.00 56.69 295 THR A O 1
ATOM 2279 N N . ARG A 1 296 ? 2.835 23.030 10.080 1.00 62.56 296 ARG A N 1
ATOM 2280 C CA . ARG A 1 296 ? 1.652 23.111 10.948 1.00 62.56 296 ARG A CA 1
ATOM 2281 C C . ARG A 1 296 ? 0.668 22.027 10.523 1.00 62.56 296 ARG A C 1
ATOM 2283 O O . ARG A 1 296 ? 0.095 22.111 9.440 1.00 62.56 296 ARG A O 1
ATOM 2290 N N . ARG A 1 297 ? 0.467 21.018 11.368 1.00 72.25 297 ARG A N 1
ATOM 2291 C CA . ARG A 1 297 ? -0.616 20.035 11.207 1.00 72.25 297 ARG A CA 1
ATOM 2292 C C . ARG A 1 297 ? -1.730 20.350 12.190 1.00 72.25 297 ARG A C 1
ATOM 2294 O O . ARG A 1 297 ? -1.479 20.990 13.202 1.00 72.25 297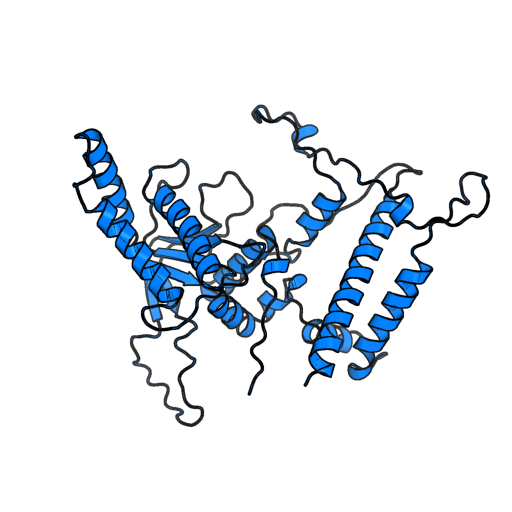 ARG A O 1
ATOM 2301 N N . SER A 1 298 ? -2.953 19.927 11.904 1.00 83.00 298 SER A N 1
ATOM 2302 C CA . SER A 1 298 ? -4.032 20.013 12.885 1.00 83.00 298 SER A CA 1
ATOM 2303 C C . SER A 1 298 ? -4.065 18.760 13.758 1.00 83.00 298 SER A C 1
ATOM 2305 O O . SER A 1 298 ? -3.576 17.699 13.355 1.00 83.00 298 SER A O 1
ATOM 2307 N N . LEU A 1 299 ? -4.596 18.881 14.971 1.00 80.25 299 LEU A N 1
ATOM 2308 C CA . LEU A 1 299 ? -4.616 17.786 15.934 1.00 80.25 299 LEU A CA 1
ATOM 2309 C C . LEU A 1 299 ? -5.503 16.638 15.462 1.00 80.25 299 LEU A C 1
ATOM 2311 O O . LEU A 1 299 ? -5.130 15.479 15.627 1.00 80.25 299 LEU A O 1
ATOM 2315 N N . ILE A 1 300 ? -6.647 16.949 14.849 1.00 81.75 300 ILE A N 1
ATOM 2316 C CA . ILE A 1 300 ? -7.535 15.923 14.299 1.00 81.75 300 ILE A CA 1
ATOM 2317 C C . ILE A 1 300 ? -6.810 15.130 13.209 1.00 81.75 300 ILE A C 1
ATOM 2319 O O . ILE A 1 300 ? -6.783 13.905 13.279 1.00 81.75 300 ILE A O 1
ATOM 2323 N N . ASN A 1 301 ? -6.153 15.806 12.261 1.00 77.31 301 ASN A N 1
ATOM 2324 C CA . ASN A 1 301 ? -5.406 15.130 11.199 1.00 77.31 301 ASN A CA 1
ATOM 2325 C C . ASN A 1 301 ? -4.252 14.291 11.752 1.00 77.31 301 ASN A C 1
ATOM 2327 O O . ASN A 1 301 ? -4.037 13.182 11.288 1.00 77.31 301 ASN A O 1
ATOM 2331 N N . LEU A 1 302 ? -3.548 14.771 12.782 1.00 78.38 302 LEU A N 1
ATOM 2332 C CA . LEU A 1 302 ? -2.505 13.982 13.438 1.00 78.38 302 LEU A CA 1
ATOM 2333 C C . LEU A 1 302 ? -3.066 12.699 14.068 1.00 78.38 302 LEU A C 1
ATOM 2335 O O . LEU A 1 302 ? -2.453 11.641 13.953 1.00 78.38 302 LEU A O 1
ATOM 2339 N N . VAL A 1 303 ? -4.212 12.790 14.747 1.00 78.00 303 VAL A N 1
ATOM 2340 C CA . VAL A 1 303 ? -4.856 11.628 15.374 1.00 78.00 303 VAL A CA 1
ATOM 2341 C C . VAL A 1 303 ? -5.346 10.638 14.323 1.00 78.00 303 VAL A C 1
ATOM 2343 O O . VAL A 1 303 ? -5.184 9.438 14.524 1.00 78.00 303 VAL A O 1
ATOM 2346 N N . LEU A 1 304 ? -5.937 11.122 13.230 1.00 75.69 304 LEU A N 1
ATOM 2347 C CA . LEU A 1 304 ? -6.422 10.277 12.139 1.00 75.69 304 LEU A CA 1
ATOM 2348 C C . LEU A 1 304 ? -5.261 9.598 11.401 1.00 75.69 304 LEU A C 1
ATOM 2350 O O . LEU A 1 304 ? -5.257 8.376 11.322 1.00 75.69 304 LEU A O 1
ATOM 2354 N N . ASP A 1 305 ? -4.221 10.345 11.011 1.00 72.12 305 ASP A N 1
ATOM 2355 C CA . ASP A 1 305 ? -2.997 9.784 10.414 1.00 72.12 305 ASP A CA 1
ATOM 2356 C C . ASP A 1 305 ? -2.388 8.697 11.318 1.00 72.12 305 ASP A C 1
ATOM 2358 O O . ASP A 1 305 ? -1.956 7.643 10.855 1.00 72.12 305 ASP A O 1
ATOM 2362 N N . GLN A 1 306 ? -2.359 8.937 12.634 1.00 72.38 306 GLN A N 1
ATOM 2363 C CA . GLN A 1 306 ? -1.848 7.963 13.596 1.00 72.38 306 GLN A CA 1
ATOM 2364 C C . GLN A 1 306 ? -2.764 6.741 13.742 1.00 72.38 306 GLN A C 1
ATOM 2366 O O . GLN A 1 306 ? -2.276 5.638 13.988 1.00 72.38 306 GLN A O 1
ATOM 2371 N N . ALA A 1 307 ? -4.081 6.925 13.635 1.00 66.75 307 ALA A N 1
ATOM 2372 C CA . ALA A 1 307 ? -5.057 5.842 13.699 1.00 66.75 307 ALA A CA 1
ATOM 2373 C C . ALA A 1 307 ? -5.017 4.941 12.455 1.00 66.75 307 ALA A C 1
ATOM 2375 O O . ALA A 1 307 ? -5.340 3.757 12.575 1.00 66.75 307 ALA A O 1
ATOM 2376 N N . ASP A 1 308 ? -4.567 5.473 11.316 1.00 67.00 308 ASP A N 1
ATOM 2377 C CA . ASP A 1 308 ? -4.370 4.729 10.067 1.00 67.00 308 ASP A CA 1
ATOM 2378 C C . ASP A 1 308 ? -3.153 3.784 10.117 1.00 67.00 308 ASP A C 1
ATOM 2380 O O . ASP A 1 308 ? -3.033 2.873 9.296 1.00 67.00 308 ASP A O 1
ATOM 2384 N N . HIS A 1 309 ? -2.258 3.953 11.096 1.00 64.69 309 HIS A N 1
ATOM 2385 C CA . HIS A 1 309 ? -1.082 3.102 11.282 1.00 64.69 309 HIS A CA 1
ATOM 2386 C C . HIS A 1 309 ? -1.351 1.847 12.127 1.00 64.69 309 HIS A C 1
ATOM 2388 O O . HIS A 1 309 ? -2.142 1.836 13.076 1.00 64.69 309 HIS A O 1
ATOM 2394 N N . VAL A 1 310 ? -0.593 0.778 11.859 1.00 60.12 310 VAL A N 1
ATOM 2395 C CA . VAL A 1 310 ? -0.630 -0.442 12.683 1.00 60.12 310 VAL A CA 1
ATOM 2396 C C . VAL A 1 310 ? 0.010 -0.201 14.048 1.00 60.12 310 VAL A C 1
ATOM 2398 O O . VAL A 1 310 ? 1.220 -0.024 14.175 1.00 60.12 310 VAL A O 1
ATOM 2401 N N . LEU A 1 311 ? -0.795 -0.296 15.110 1.00 60.91 311 LEU A N 1
ATOM 2402 C CA . LEU A 1 311 ? -0.325 -0.148 16.495 1.00 60.91 311 LEU A CA 1
ATOM 2403 C C . LEU A 1 311 ? 0.215 -1.459 17.104 1.00 60.91 311 LEU A C 1
ATOM 2405 O O . LEU A 1 311 ? 0.650 -1.467 18.258 1.00 60.91 311 LEU A O 1
ATOM 2409 N N . LYS A 1 312 ? 0.193 -2.577 16.363 1.00 54.03 312 LYS A N 1
ATOM 2410 C CA . LYS A 1 312 ? 0.694 -3.875 16.841 1.00 54.03 312 LYS A CA 1
ATOM 2411 C C . LYS A 1 312 ? 2.232 -3.874 16.907 1.00 54.03 312 LYS A C 1
ATOM 2413 O O . LYS A 1 312 ? 2.888 -3.543 15.914 1.00 54.03 312 LYS A O 1
ATOM 2418 N N . PRO A 1 313 ? 2.838 -4.273 18.043 1.00 46.94 313 PRO A N 1
ATOM 2419 C CA . PRO A 1 313 ? 4.284 -4.428 18.141 1.00 46.94 313 PRO A CA 1
ATOM 2420 C C . PRO A 1 313 ? 4.842 -5.394 17.087 1.00 46.94 313 PRO A C 1
ATOM 2422 O O . PRO A 1 313 ? 4.355 -6.514 16.972 1.00 46.94 313 PRO A O 1
ATOM 2425 N N . GLY A 1 314 ? 5.860 -4.957 16.335 1.00 53.16 314 GLY A N 1
ATOM 2426 C CA . GLY A 1 314 ? 6.588 -5.789 15.364 1.00 53.16 314 GLY A CA 1
ATOM 2427 C C . GLY A 1 314 ? 6.044 -5.795 13.930 1.00 53.16 314 GLY A C 1
ATOM 2428 O O . GLY A 1 314 ? 6.621 -6.477 13.095 1.00 53.16 314 GLY A O 1
ATOM 2429 N N . VAL A 1 315 ? 4.965 -5.053 13.642 1.00 57.84 315 VAL A N 1
ATOM 2430 C CA . VAL A 1 315 ? 4.308 -5.047 12.317 1.00 57.84 315 VAL A CA 1
ATOM 2431 C C . VAL A 1 315 ? 4.276 -3.656 11.662 1.00 57.84 315 VAL A C 1
ATOM 2433 O O . VAL A 1 315 ? 4.365 -3.554 10.444 1.00 57.84 315 VAL A O 1
ATOM 2436 N N . GLY A 1 316 ? 4.167 -2.577 12.445 1.00 54.66 316 GLY A N 1
ATOM 2437 C CA . GLY A 1 316 ? 4.070 -1.215 11.901 1.00 54.66 316 GLY A CA 1
ATOM 2438 C C . GLY A 1 316 ? 5.370 -0.707 11.267 1.00 54.66 316 GLY A C 1
ATOM 2439 O O . GLY A 1 316 ? 6.454 -0.936 11.804 1.00 54.66 316 GLY A O 1
ATOM 2440 N N . THR A 1 317 ? 5.254 0.024 10.153 1.00 55.97 317 THR A N 1
ATOM 2441 C CA . THR A 1 317 ? 6.389 0.646 9.439 1.00 55.97 317 THR A CA 1
ATOM 2442 C C . THR A 1 317 ? 6.745 2.031 9.966 1.00 55.97 317 THR A C 1
ATOM 2444 O O . THR A 1 317 ? 7.812 2.567 9.662 1.00 55.97 317 THR A O 1
ATOM 2447 N N . SER A 1 318 ? 5.875 2.617 10.790 1.00 57.62 318 SER A N 1
ATOM 2448 C CA . SER A 1 318 ? 6.126 3.909 11.416 1.00 57.62 318 SER A CA 1
ATOM 2449 C C . SER A 1 318 ? 6.947 3.751 12.705 1.00 57.62 318 SER A C 1
ATOM 2451 O O . SER A 1 318 ? 6.528 3.020 13.608 1.00 57.62 318 SER A O 1
ATOM 2453 N N . PRO A 1 319 ? 8.081 4.466 12.851 1.00 51.91 319 PRO A N 1
ATOM 2454 C CA . PRO A 1 319 ? 8.806 4.555 14.118 1.00 51.91 319 PRO A CA 1
ATOM 2455 C C . PRO A 1 319 ? 8.096 5.455 15.151 1.00 51.91 319 PRO A C 1
ATOM 2457 O O . PRO A 1 319 ? 8.596 5.610 16.265 1.00 51.91 319 PRO A O 1
ATOM 2460 N N . ALA A 1 320 ? 6.957 6.071 14.800 1.00 56.16 320 ALA A N 1
ATOM 2461 C CA . ALA A 1 320 ? 6.234 7.001 15.661 1.00 56.16 320 ALA A CA 1
ATOM 2462 C C . ALA A 1 320 ? 5.668 6.325 16.928 1.00 56.16 320 ALA A C 1
ATOM 2464 O O . ALA A 1 320 ? 5.310 5.140 16.912 1.00 56.16 320 ALA A O 1
ATOM 2465 N N . PRO A 1 321 ? 5.544 7.070 18.044 1.00 59.50 321 PRO A N 1
ATOM 2466 C CA . PRO A 1 321 ? 4.926 6.557 19.258 1.00 59.50 321 PRO A CA 1
ATOM 2467 C C . PRO A 1 321 ? 3.492 6.091 18.980 1.00 59.50 321 PRO A C 1
ATOM 2469 O O . PRO A 1 321 ? 2.651 6.838 18.495 1.00 59.50 321 PRO A O 1
ATOM 2472 N N . ARG A 1 322 ? 3.208 4.832 19.328 1.00 63.78 322 ARG A N 1
ATOM 2473 C CA . ARG A 1 322 ? 1.920 4.154 19.070 1.00 63.78 322 ARG A CA 1
ATOM 2474 C C . ARG A 1 322 ? 0.745 4.745 19.844 1.00 63.78 322 ARG A C 1
ATOM 2476 O O . ARG A 1 322 ? -0.409 4.517 19.498 1.00 63.78 322 ARG A O 1
ATOM 2483 N N . HIS A 1 323 ? 1.041 5.455 20.924 1.00 69.50 323 HIS A N 1
ATOM 2484 C CA . HIS A 1 323 ? 0.054 6.033 21.817 1.00 69.50 323 HIS A CA 1
ATOM 2485 C C . HIS A 1 323 ? 0.153 7.550 21.748 1.00 69.50 323 HIS A C 1
ATOM 2487 O O . HIS A 1 323 ? 1.235 8.112 21.912 1.00 69.50 323 HIS A O 1
ATOM 2493 N N . LEU A 1 324 ? -0.990 8.201 21.543 1.00 72.94 324 LEU A N 1
ATOM 2494 C CA . LEU A 1 324 ? -1.105 9.648 21.655 1.00 72.94 324 LEU A CA 1
ATOM 2495 C C . LEU A 1 324 ? -1.513 10.000 23.080 1.00 72.94 324 LEU A C 1
ATOM 2497 O O . LEU A 1 324 ? -2.520 9.506 23.589 1.00 72.94 324 LEU A O 1
ATOM 2501 N N . ILE A 1 325 ? -0.726 10.863 23.714 1.00 75.25 325 ILE A N 1
ATOM 2502 C CA . ILE A 1 325 ? -1.020 11.399 25.041 1.00 75.25 325 ILE A CA 1
ATOM 2503 C C . ILE A 1 325 ? -1.350 12.880 24.872 1.00 75.25 325 ILE A C 1
ATOM 2505 O O . ILE A 1 325 ? -0.514 13.667 24.437 1.00 75.25 325 ILE A O 1
ATOM 2509 N N . LEU A 1 326 ? -2.581 13.253 25.221 1.00 74.19 326 LEU A N 1
ATOM 2510 C CA . LEU A 1 326 ? -3.040 14.640 25.230 1.00 74.19 326 LEU A CA 1
ATOM 2511 C C . LEU A 1 326 ? -2.829 15.223 26.631 1.00 74.19 326 LEU A C 1
ATOM 2513 O O . LEU A 1 326 ? -3.559 14.885 27.563 1.00 74.19 326 LEU A O 1
ATOM 2517 N N . THR A 1 327 ? -1.837 16.101 26.785 1.00 79.50 327 THR A N 1
ATOM 2518 C CA . THR A 1 327 ? -1.530 16.794 28.047 1.00 79.50 327 THR A CA 1
ATOM 2519 C C . THR A 1 327 ? -1.807 18.295 27.940 1.00 79.50 327 THR A C 1
ATOM 2521 O O . THR A 1 327 ? -1.955 18.841 26.849 1.00 79.50 327 THR A O 1
ATOM 2524 N N . GLY A 1 328 ? -1.948 18.970 29.083 1.00 74.00 328 GLY A N 1
ATOM 2525 C CA . GLY A 1 328 ? -2.144 20.421 29.145 1.00 74.00 328 GLY A CA 1
ATOM 2526 C C . GLY A 1 328 ? -2.887 20.865 30.400 1.00 74.00 328 GLY A C 1
ATOM 2527 O O . GLY A 1 328 ? -3.637 20.085 30.991 1.00 74.00 328 GLY A O 1
ATOM 2528 N N . ASP A 1 329 ? -2.729 22.136 30.760 1.00 74.88 329 ASP A N 1
ATOM 2529 C CA . ASP A 1 329 ? -3.282 22.732 31.985 1.00 74.88 329 ASP A CA 1
ATOM 2530 C C . ASP A 1 329 ? -4.815 22.619 32.102 1.00 74.88 329 ASP A C 1
ATOM 2532 O O . ASP A 1 329 ? -5.506 22.422 31.087 1.00 74.88 329 ASP A O 1
ATOM 2536 N N . PRO A 1 330 ? -5.381 22.709 33.322 1.00 72.69 330 PRO A N 1
ATOM 2537 C CA . PRO A 1 330 ? -6.825 22.825 33.526 1.00 72.69 330 PRO A CA 1
ATOM 2538 C C . PRO A 1 330 ? -7.429 23.936 32.651 1.00 72.69 330 PRO A C 1
ATOM 2540 O O . PRO A 1 330 ? -6.825 24.987 32.473 1.00 72.69 330 PRO A O 1
ATOM 2543 N N . GLY A 1 331 ? -8.600 23.690 32.060 1.00 67.44 331 GLY A N 1
ATOM 2544 C CA . GLY A 1 331 ? -9.242 24.626 31.122 1.00 67.44 331 GLY A CA 1
ATOM 2545 C C . GLY A 1 331 ? -8.829 24.475 29.650 1.00 67.44 331 GLY A C 1
ATOM 2546 O O . GLY A 1 331 ? -9.539 24.962 28.775 1.00 67.44 331 GLY A O 1
ATOM 2547 N N . ASN A 1 332 ? -7.758 23.734 29.335 1.00 74.69 332 ASN A N 1
ATOM 2548 C CA . ASN A 1 332 ? -7.443 23.392 27.941 1.00 74.69 332 ASN A CA 1
ATOM 2549 C C . ASN A 1 332 ? -8.421 22.343 27.375 1.00 74.69 332 ASN A C 1
ATOM 2551 O O . ASN A 1 332 ? -8.772 21.403 28.102 1.00 74.69 332 ASN A O 1
ATOM 2555 N N . PRO A 1 333 ? -8.782 22.409 26.073 1.00 73.69 333 PRO A N 1
ATOM 2556 C CA . PRO A 1 333 ? -9.887 21.656 25.457 1.00 73.69 333 PRO A CA 1
ATOM 2557 C C . PRO A 1 333 ? -9.619 20.147 25.250 1.00 73.69 333 PRO A C 1
ATOM 2559 O O . PRO A 1 333 ? -10.189 19.525 24.356 1.00 73.69 333 PRO A O 1
ATOM 2562 N N . LYS A 1 334 ? -8.788 19.522 26.095 1.00 82.62 334 LYS A N 1
ATOM 2563 C CA . LYS A 1 334 ? -8.422 18.093 26.057 1.00 82.62 334 LYS A CA 1
ATOM 2564 C C . LYS A 1 334 ? -9.660 17.195 26.043 1.00 82.62 334 LYS A C 1
ATOM 2566 O O . LYS A 1 334 ? -9.828 16.371 25.151 1.00 82.62 334 LYS A O 1
ATOM 2571 N N . THR A 1 335 ? -10.560 17.401 27.007 1.00 78.00 335 THR A N 1
ATOM 2572 C CA . THR A 1 335 ? -11.811 16.638 27.126 1.00 78.00 335 THR A CA 1
ATOM 2573 C C . THR A 1 335 ? -12.731 16.881 25.933 1.00 78.00 335 THR A C 1
ATOM 2575 O O . THR A 1 335 ? -13.364 15.945 25.449 1.00 78.00 335 THR A O 1
ATOM 2578 N N . THR A 1 336 ? -12.778 18.116 25.432 1.00 81.06 336 THR A N 1
ATOM 2579 C CA . THR A 1 336 ? -13.580 18.502 24.265 1.00 81.06 336 THR A CA 1
ATOM 2580 C C . THR A 1 336 ? -13.122 17.764 23.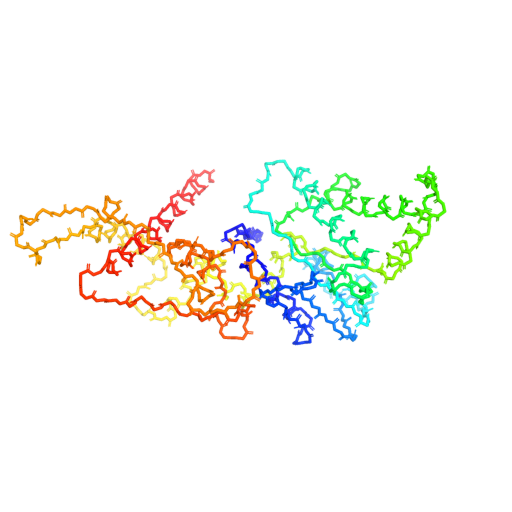011 1.00 81.06 336 THR A C 1
ATOM 2582 O O . THR A 1 336 ? -13.944 17.151 22.335 1.00 81.06 336 THR A O 1
ATOM 2585 N N . ILE A 1 337 ? -11.815 17.745 22.738 1.00 81.06 337 ILE A N 1
ATOM 2586 C CA . ILE A 1 337 ? -11.233 17.057 21.578 1.00 81.06 337 ILE A CA 1
ATOM 2587 C C . ILE A 1 337 ? -11.427 15.541 21.675 1.00 81.06 337 ILE A C 1
ATOM 2589 O O . ILE A 1 337 ? -11.897 14.925 20.720 1.00 81.06 337 ILE A O 1
ATOM 2593 N N . SER A 1 338 ? -11.144 14.930 22.830 1.00 80.44 338 SER A N 1
ATOM 2594 C CA . SER A 1 338 ? -11.356 13.488 23.019 1.00 80.44 338 SER A CA 1
ATOM 2595 C C . SER A 1 338 ? -12.824 13.092 22.826 1.00 80.44 338 SER A C 1
ATOM 2597 O O . SER A 1 338 ? -13.119 12.066 22.206 1.00 80.44 338 SER A O 1
ATOM 2599 N N . ARG A 1 339 ? -13.764 13.920 23.307 1.00 80.88 339 ARG A N 1
ATOM 2600 C CA . ARG A 1 339 ? -15.202 13.719 23.078 1.00 80.88 339 ARG A CA 1
ATOM 2601 C C . ARG A 1 339 ? -15.565 13.867 21.605 1.00 80.88 339 ARG A C 1
ATOM 2603 O O . ARG A 1 339 ? -16.279 13.008 21.100 1.00 80.88 339 ARG A O 1
ATOM 2610 N N . LEU A 1 340 ? -15.059 14.890 20.913 1.00 84.25 340 LEU A N 1
ATOM 2611 C CA . LEU A 1 340 ? -15.308 15.085 19.482 1.00 84.25 340 LEU A CA 1
ATOM 2612 C C . LEU A 1 340 ? -14.866 13.859 18.674 1.00 84.25 340 LEU A C 1
ATOM 2614 O O . LEU A 1 340 ? -15.658 13.315 17.908 1.00 84.25 340 LEU A O 1
ATOM 2618 N N . LEU A 1 341 ? -13.634 13.392 18.894 1.00 80.38 341 LEU A N 1
ATOM 2619 C CA . LEU A 1 341 ? -13.086 12.213 18.220 1.00 80.38 341 LEU A CA 1
ATOM 2620 C C . LEU A 1 341 ? -13.955 10.978 18.480 1.00 80.38 341 LEU A C 1
ATOM 2622 O O . LEU A 1 341 ? -14.339 10.279 17.546 1.00 80.38 341 LEU A O 1
ATOM 2626 N N . THR A 1 342 ? -14.342 10.747 19.736 1.00 81.50 342 THR A N 1
ATOM 2627 C CA . THR A 1 342 ? -15.217 9.622 20.103 1.00 81.50 342 THR A CA 1
ATOM 2628 C C . THR A 1 342 ? -16.566 9.690 19.380 1.00 81.50 342 THR A C 1
ATOM 2630 O O . THR A 1 342 ? -17.054 8.672 18.886 1.00 81.50 342 THR A O 1
ATOM 2633 N N . GLN A 1 343 ? -17.167 10.880 19.279 1.00 82.06 343 GLN A N 1
ATOM 2634 C CA . GLN A 1 343 ? -18.434 11.055 18.565 1.00 82.06 343 GLN A CA 1
ATOM 2635 C C . GLN A 1 343 ? -18.291 10.856 17.056 1.00 82.06 343 GLN A C 1
ATOM 2637 O O . GLN A 1 343 ? -19.175 10.253 16.449 1.00 82.06 343 GLN A O 1
ATOM 2642 N N . ALA A 1 344 ? -17.172 11.276 16.459 1.00 79.19 344 ALA A N 1
ATOM 2643 C CA . ALA A 1 344 ? -16.889 11.024 15.048 1.00 79.19 344 ALA A CA 1
ATOM 2644 C C . ALA A 1 344 ? -16.836 9.515 14.743 1.00 79.19 344 ALA A C 1
ATOM 2646 O O . ALA A 1 344 ? -17.498 9.058 13.811 1.00 79.19 344 ALA A O 1
ATOM 2647 N N . TYR A 1 345 ? -16.150 8.722 15.575 1.00 75.75 345 TYR A N 1
ATOM 2648 C CA . TYR A 1 345 ? -16.104 7.262 15.419 1.00 75.75 345 TYR A CA 1
ATOM 2649 C C . TYR A 1 345 ? -17.473 6.595 15.616 1.00 75.75 345 TYR A C 1
ATOM 2651 O O . TYR A 1 345 ? -17.843 5.708 14.849 1.00 75.75 345 TYR A O 1
ATOM 2659 N N . ARG A 1 346 ? -18.265 7.032 16.606 1.00 77.44 346 ARG A N 1
ATOM 2660 C CA . ARG A 1 346 ? -19.633 6.518 16.817 1.00 77.44 346 ARG A CA 1
ATOM 2661 C C . ARG A 1 346 ? -20.551 6.831 15.635 1.00 77.44 346 ARG A C 1
ATOM 2663 O O . ARG A 1 346 ? -21.334 5.976 15.226 1.00 77.44 346 ARG A O 1
ATOM 2670 N N . ALA A 1 347 ? -20.450 8.038 15.080 1.00 80.88 347 ALA A N 1
ATOM 2671 C CA . ALA A 1 347 ? -21.203 8.432 13.896 1.00 80.88 347 ALA A CA 1
ATOM 2672 C C . ALA A 1 347 ? -20.797 7.607 12.664 1.00 80.88 347 ALA A C 1
ATOM 2674 O O . ALA A 1 347 ? -21.674 7.141 11.938 1.00 80.88 347 ALA A O 1
ATOM 2675 N N . ALA A 1 348 ? -19.495 7.371 12.459 1.00 73.94 348 ALA A N 1
ATOM 2676 C CA . ALA A 1 348 ? -18.992 6.518 11.381 1.00 73.94 348 ALA A CA 1
ATOM 2677 C C . ALA A 1 348 ? -19.516 5.074 11.499 1.00 73.94 348 ALA A C 1
ATOM 2679 O O . ALA A 1 348 ? -20.087 4.555 10.542 1.00 73.94 348 ALA A O 1
ATOM 2680 N N . LEU A 1 349 ? -19.449 4.481 12.699 1.00 70.62 349 LEU A N 1
ATOM 2681 C CA . LEU A 1 349 ? -19.983 3.142 12.976 1.00 70.62 349 LEU A CA 1
ATOM 2682 C C . LEU A 1 349 ? -21.473 3.019 12.608 1.00 70.62 349 LEU A C 1
ATOM 2684 O O . LEU A 1 349 ? -21.893 2.039 11.994 1.00 70.62 349 LEU A O 1
ATOM 2688 N N . LEU A 1 350 ? -22.284 4.017 12.976 1.00 76.62 350 LEU A N 1
ATOM 2689 C CA . LEU A 1 350 ? -23.719 4.031 12.675 1.00 76.62 350 LEU A CA 1
ATOM 2690 C C . LEU A 1 350 ? -24.015 4.275 11.188 1.00 76.62 350 LEU A C 1
ATOM 2692 O O . LEU A 1 350 ? -25.003 3.750 10.670 1.00 76.62 350 LEU A O 1
ATOM 2696 N N . ARG A 1 351 ? -23.175 5.049 10.492 1.00 73.44 351 ARG A N 1
ATOM 2697 C CA . ARG A 1 351 ? -23.311 5.305 9.052 1.00 73.44 351 ARG A CA 1
ATOM 2698 C C . ARG A 1 351 ? -23.084 4.034 8.235 1.00 73.44 351 ARG A C 1
ATOM 2700 O O . ARG A 1 351 ? -23.890 3.710 7.362 1.00 73.44 351 ARG A O 1
ATOM 2707 N N . ASP A 1 352 ? -22.035 3.286 8.544 1.00 61.16 352 ASP A N 1
ATOM 2708 C CA . ASP A 1 352 ? -21.679 2.086 7.781 1.00 61.16 352 ASP A CA 1
ATOM 2709 C C . ASP A 1 352 ? -22.681 0.946 8.044 1.00 61.16 352 ASP A C 1
ATOM 2711 O O . ASP A 1 352 ? -23.101 0.245 7.121 1.00 61.16 352 ASP A O 1
ATOM 2715 N N . ALA A 1 353 ? -23.206 0.867 9.272 1.00 56.16 353 ALA A N 1
ATOM 2716 C CA . ALA A 1 353 ? -24.340 0.018 9.639 1.00 56.16 353 ALA A CA 1
ATOM 2717 C C . ALA A 1 353 ? -25.633 0.320 8.848 1.00 56.16 353 ALA A C 1
ATOM 2719 O O . ALA A 1 353 ? -26.377 -0.595 8.494 1.00 56.16 353 ALA A O 1
ATOM 2720 N N . GLY A 1 354 ? -25.921 1.592 8.556 1.00 49.28 354 GLY A N 1
ATOM 2721 C CA . GLY A 1 354 ? -27.074 1.975 7.732 1.00 49.28 354 GLY A CA 1
ATOM 2722 C C . GLY A 1 354 ? -26.915 1.577 6.262 1.00 49.28 354 GLY A C 1
ATOM 2723 O O . GLY A 1 354 ? -27.883 1.186 5.609 1.00 49.28 354 GLY A O 1
ATOM 2724 N N . THR A 1 355 ? -25.682 1.624 5.756 1.00 40.56 355 THR A N 1
ATOM 2725 C CA . THR A 1 355 ? -25.349 1.261 4.371 1.00 40.56 355 THR A CA 1
ATOM 2726 C C . THR A 1 355 ? -25.494 -0.247 4.126 1.00 40.56 355 THR A C 1
ATOM 2728 O O . THR A 1 355 ? -25.980 -0.651 3.072 1.00 40.56 355 THR A O 1
ATOM 2731 N N . TRP A 1 356 ? -25.169 -1.085 5.118 1.00 36.44 356 TRP A N 1
ATOM 2732 C CA . TRP A 1 356 ? -25.340 -2.545 5.043 1.00 36.44 356 TRP A CA 1
ATOM 2733 C C . TRP A 1 356 ? -26.818 -2.974 5.004 1.00 36.44 356 TRP A C 1
ATOM 2735 O O . TRP A 1 356 ? -27.186 -3.818 4.188 1.00 36.44 356 TRP A O 1
ATOM 2745 N N . ALA A 1 357 ? -27.679 -2.349 5.816 1.00 36.09 357 ALA A N 1
ATOM 2746 C CA . ALA A 1 357 ? -29.105 -2.685 5.889 1.00 36.09 357 ALA A CA 1
ATOM 2747 C C . ALA A 1 357 ? -29.864 -2.389 4.578 1.00 36.09 357 ALA A C 1
ATOM 2749 O O . ALA A 1 357 ? -30.842 -3.056 4.250 1.00 36.09 357 ALA A O 1
ATOM 2750 N N . LEU A 1 358 ? -29.402 -1.406 3.798 1.00 31.84 358 LEU A N 1
ATOM 2751 C CA . LEU A 1 358 ? -29.968 -1.084 2.483 1.00 31.84 358 LEU A CA 1
ATOM 2752 C C . LEU A 1 358 ? -29.557 -2.080 1.388 1.00 31.84 358 LEU A C 1
ATOM 2754 O O . LEU A 1 358 ? -30.269 -2.211 0.391 1.00 31.84 358 LEU A O 1
ATOM 2758 N N . ILE A 1 359 ? -28.430 -2.777 1.562 1.00 34.47 359 ILE A N 1
ATOM 2759 C CA . ILE A 1 359 ? -27.940 -3.786 0.615 1.00 34.47 359 ILE A CA 1
ATOM 2760 C C . ILE A 1 359 ? -28.645 -5.129 0.855 1.00 34.47 359 ILE A C 1
ATOM 2762 O O . ILE A 1 359 ? -29.034 -5.780 -0.111 1.00 34.47 359 ILE A O 1
ATOM 2766 N N . THR A 1 360 ? -28.904 -5.511 2.109 1.00 34.28 360 THR A N 1
ATOM 2767 C CA . THR A 1 360 ? -29.652 -6.741 2.436 1.00 34.28 360 THR A CA 1
ATOM 2768 C C . THR A 1 360 ? -31.163 -6.627 2.296 1.00 34.28 360 THR A C 1
ATOM 2770 O O . THR A 1 360 ? -31.815 -7.632 2.052 1.00 34.28 360 THR A O 1
ATOM 2773 N N . ALA A 1 361 ? -31.742 -5.427 2.356 1.00 33.31 361 ALA A N 1
ATOM 2774 C CA . ALA A 1 361 ? -33.164 -5.230 2.056 1.00 33.31 361 ALA A CA 1
ATOM 2775 C C . ALA A 1 361 ? -33.500 -5.282 0.546 1.00 33.31 361 ALA A C 1
ATOM 2777 O O . ALA A 1 361 ? -34.658 -5.105 0.167 1.00 33.31 361 ALA A O 1
ATOM 2778 N N . ARG A 1 362 ? -32.498 -5.480 -0.325 1.00 30.41 362 ARG A N 1
ATOM 2779 C CA . ARG A 1 362 ? -32.651 -5.597 -1.788 1.00 30.41 362 ARG A CA 1
ATOM 2780 C C . ARG A 1 362 ? -32.270 -6.973 -2.359 1.00 30.41 362 ARG A C 1
ATOM 2782 O O . ARG A 1 362 ? -32.322 -7.127 -3.579 1.00 30.41 362 ARG A O 1
ATOM 2789 N N . SER A 1 363 ? -31.915 -7.941 -1.514 1.00 29.47 363 SER A N 1
ATOM 2790 C CA . SER A 1 363 ? -31.816 -9.371 -1.860 1.00 29.47 363 SER A CA 1
ATOM 2791 C C . SER A 1 363 ? -33.041 -10.107 -1.350 1.00 29.47 363 SER A C 1
ATOM 2793 O O . SER A 1 363 ? -33.543 -10.983 -2.083 1.00 29.47 363 SER A O 1
#